Protein AF-A0A3M8VB21-F1 (afdb_monomer)

Structure (mmCIF, N/CA/C/O backbone):
data_AF-A0A3M8VB21-F1
#
_entry.id   AF-A0A3M8VB21-F1
#
loop_
_atom_site.group_PDB
_atom_site.id
_atom_site.type_symbol
_atom_site.label_atom_id
_atom_site.label_alt_id
_atom_site.label_comp_id
_atom_site.label_asym_id
_atom_site.label_entity_id
_atom_site.label_seq_id
_atom_site.pdbx_PDB_ins_code
_atom_site.Cartn_x
_atom_site.Cartn_y
_atom_site.Cartn_z
_atom_site.occupancy
_atom_site.B_iso_or_equiv
_atom_site.auth_seq_id
_atom_site.auth_comp_id
_atom_site.auth_asym_id
_atom_site.auth_atom_id
_atom_site.pdbx_PDB_model_num
ATOM 1 N N . MET A 1 1 ? -33.875 3.822 -3.527 1.00 41.81 1 MET A N 1
ATOM 2 C CA . MET A 1 1 ? -32.454 4.018 -3.162 1.00 41.81 1 MET A CA 1
ATOM 3 C C . MET A 1 1 ? -32.407 4.906 -1.924 1.00 41.81 1 MET A C 1
ATOM 5 O O . MET A 1 1 ? -32.605 6.109 -2.041 1.00 41.81 1 MET A O 1
ATOM 9 N N . THR A 1 2 ? -32.284 4.314 -0.736 1.00 45.59 2 THR A N 1
ATOM 10 C CA . THR A 1 2 ? -32.280 5.034 0.550 1.00 45.59 2 THR A CA 1
ATOM 11 C C . THR A 1 2 ? -31.111 6.024 0.561 1.00 45.59 2 THR A C 1
ATOM 13 O O . THR A 1 2 ? -30.005 5.635 0.176 1.00 45.59 2 THR A O 1
ATOM 16 N N . PRO A 1 3 ? -31.309 7.308 0.913 1.00 49.94 3 PRO A N 1
ATOM 17 C CA . PRO A 1 3 ? -30.209 8.264 0.937 1.00 49.94 3 PRO A CA 1
ATOM 18 C C . PRO A 1 3 ? -29.101 7.726 1.854 1.00 49.94 3 PRO A C 1
ATOM 20 O O . PRO A 1 3 ? -29.420 7.285 2.957 1.00 49.94 3 PRO A O 1
ATOM 23 N N . PRO A 1 4 ? -27.819 7.758 1.435 1.00 60.91 4 PRO A N 1
ATOM 24 C CA . PRO A 1 4 ? -26.741 7.238 2.264 1.00 60.91 4 PRO A CA 1
ATOM 25 C C . PRO A 1 4 ? -26.771 7.950 3.610 1.00 60.91 4 PRO A C 1
ATOM 27 O O . PRO A 1 4 ? -26.898 9.180 3.646 1.00 60.91 4 PRO A O 1
ATOM 30 N N . ASP A 1 5 ? -26.679 7.178 4.689 1.00 85.50 5 ASP A N 1
ATOM 31 C CA . ASP A 1 5 ? -26.667 7.675 6.060 1.00 85.50 5 ASP A CA 1
ATOM 32 C C . ASP A 1 5 ? -25.715 8.889 6.178 1.00 85.50 5 ASP A C 1
ATOM 34 O O . ASP A 1 5 ? -24.680 8.981 5.502 1.00 85.50 5 ASP A O 1
ATOM 38 N N . ARG A 1 6 ? -26.076 9.884 7.000 1.00 86.31 6 ARG A N 1
ATOM 39 C CA . ARG A 1 6 ? -25.219 11.043 7.300 1.00 86.31 6 ARG A CA 1
ATOM 40 C C . ARG A 1 6 ? -23.803 10.594 7.689 1.00 86.31 6 ARG A C 1
ATOM 42 O O . ARG A 1 6 ? -22.849 11.240 7.252 1.00 86.31 6 ARG A O 1
ATOM 49 N N . ALA A 1 7 ? -23.679 9.485 8.420 1.00 87.56 7 ALA A N 1
ATOM 50 C CA . ALA A 1 7 ? -22.409 8.850 8.772 1.00 87.56 7 ALA A CA 1
ATOM 51 C C . ALA A 1 7 ? -21.594 8.445 7.526 1.00 87.56 7 ALA A C 1
ATOM 53 O O . ALA A 1 7 ? -20.473 8.916 7.323 1.00 87.56 7 ALA A O 1
ATOM 54 N N . TYR A 1 8 ? -22.208 7.706 6.600 1.00 90.19 8 TYR A N 1
ATOM 55 C CA . TYR A 1 8 ? -21.579 7.292 5.342 1.00 90.19 8 TYR A CA 1
ATOM 56 C C . TYR A 1 8 ? -21.147 8.485 4.470 1.00 90.19 8 TYR A C 1
ATOM 58 O O . TYR A 1 8 ? -20.056 8.509 3.892 1.00 90.19 8 TYR A O 1
ATOM 66 N N . ARG A 1 9 ? -21.976 9.537 4.386 1.00 90.75 9 ARG A N 1
ATOM 67 C CA . ARG A 1 9 ? -21.608 10.771 3.665 1.00 90.75 9 ARG A CA 1
ATOM 68 C C . ARG A 1 9 ? -20.411 11.480 4.300 1.00 90.75 9 ARG A C 1
ATOM 70 O O . ARG A 1 9 ? -19.607 12.054 3.561 1.00 90.75 9 ARG A O 1
ATOM 77 N N . ARG A 1 10 ? -20.292 11.462 5.631 1.00 89.88 10 ARG A N 1
ATOM 78 C CA . ARG A 1 10 ? -19.150 12.031 6.359 1.00 89.88 10 ARG A CA 1
ATOM 79 C C . ARG A 1 10 ? -17.869 11.252 6.061 1.00 89.88 10 ARG A C 1
ATOM 81 O O . ARG A 1 10 ? -16.901 11.886 5.638 1.00 89.88 10 ARG A O 1
ATOM 88 N N . ALA A 1 11 ? -17.908 9.921 6.167 1.00 91.50 11 ALA A N 1
ATOM 89 C CA . ALA A 1 11 ? -16.793 9.032 5.826 1.00 91.50 11 ALA A CA 1
ATOM 90 C C . ALA A 1 11 ? -16.274 9.317 4.406 1.00 91.50 11 ALA A C 1
ATOM 92 O O . ALA A 1 11 ? -15.118 9.693 4.208 1.00 91.50 11 ALA A O 1
ATOM 93 N N . ARG A 1 12 ? -17.180 9.318 3.418 1.00 91.00 12 ARG A N 1
ATOM 94 C CA . ARG A 1 12 ? -16.847 9.606 2.014 1.00 91.00 12 ARG A CA 1
ATOM 95 C C . ARG A 1 12 ? -16.244 10.994 1.798 1.00 91.00 12 ARG A C 1
ATOM 97 O O . ARG A 1 12 ? -15.388 11.166 0.930 1.00 91.00 12 ARG A O 1
ATOM 104 N N . ARG A 1 13 ? -16.713 12.019 2.517 1.00 90.31 13 ARG A N 1
ATOM 105 C CA . ARG A 1 13 ? -16.162 13.383 2.407 1.00 90.31 13 ARG A CA 1
ATOM 106 C C . ARG A 1 13 ? -14.746 13.464 2.973 1.00 90.31 13 ARG A C 1
ATOM 108 O O . ARG A 1 13 ? -13.905 14.101 2.342 1.00 90.31 13 ARG A O 1
ATOM 115 N N . ARG A 1 14 ? -14.488 12.836 4.123 1.00 90.31 14 ARG A N 1
ATOM 116 C CA . ARG A 1 14 ? -13.160 12.810 4.754 1.00 90.31 14 ARG A CA 1
ATOM 117 C C . ARG A 1 14 ? -12.152 12.029 3.922 1.00 90.31 14 ARG A C 1
ATOM 119 O O . ARG A 1 14 ? -11.094 12.573 3.629 1.00 90.31 14 ARG A O 1
ATOM 126 N N . ASP A 1 15 ? -12.525 10.852 3.430 1.00 89.69 15 ASP A N 1
ATOM 127 C CA . ASP A 1 15 ? -11.674 10.052 2.542 1.00 89.69 15 ASP A CA 1
ATOM 128 C C . ASP A 1 15 ? -11.287 10.821 1.266 1.00 89.69 15 ASP A C 1
ATOM 130 O O . ASP A 1 15 ? -10.116 10.953 0.913 1.00 89.69 15 ASP A O 1
ATOM 134 N N . ARG A 1 16 ? -12.264 11.477 0.624 1.00 87.25 16 ARG A N 1
ATOM 135 C CA . ARG A 1 16 ? -12.005 12.335 -0.545 1.00 87.25 16 ARG A CA 1
ATOM 136 C C . ARG A 1 16 ? -11.069 13.505 -0.255 1.00 87.25 16 ARG A C 1
ATOM 138 O O . ARG A 1 16 ? -10.382 13.958 -1.171 1.00 87.25 16 ARG A O 1
ATOM 145 N N . ARG A 1 17 ? -11.067 14.037 0.971 1.00 89.06 17 ARG A N 1
ATOM 146 C CA . ARG A 1 17 ? -10.197 15.157 1.351 1.00 89.06 17 ARG A CA 1
ATOM 147 C C . ARG A 1 17 ? -8.727 14.740 1.321 1.00 89.06 17 ARG A C 1
ATOM 149 O O . ARG A 1 17 ? -7.920 15.526 0.837 1.00 89.06 17 ARG A O 1
ATOM 156 N N . VAL A 1 18 ? -8.410 13.519 1.755 1.00 85.56 18 VAL A N 1
ATOM 157 C CA . VAL A 1 18 ? -7.040 12.975 1.749 1.00 85.56 18 VAL A CA 1
ATOM 158 C C . VA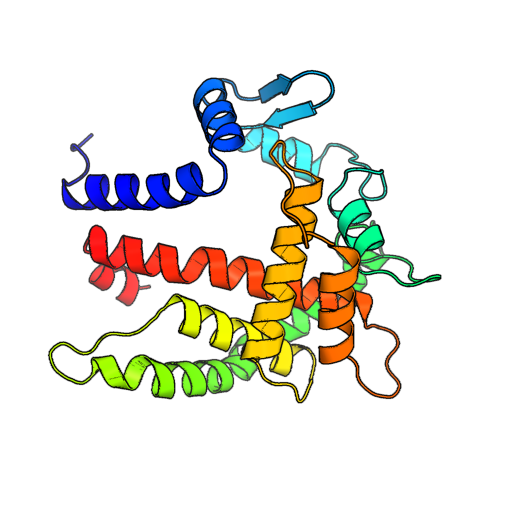L A 1 18 ? -6.480 12.964 0.329 1.00 85.56 18 VAL A C 1
ATOM 160 O O . VAL A 1 18 ? -5.458 13.590 0.056 1.00 85.56 18 VAL A O 1
ATOM 163 N N . TYR A 1 19 ? -7.199 12.354 -0.613 1.00 81.44 19 TYR A N 1
ATOM 164 C CA . TYR A 1 19 ? -6.719 12.278 -1.990 1.00 81.44 19 TYR A CA 1
ATOM 165 C C . TYR A 1 19 ? -6.654 13.630 -2.701 1.00 81.44 19 TYR A C 1
ATOM 167 O O . TYR A 1 19 ? -5.749 13.860 -3.497 1.00 81.44 19 TYR A O 1
ATOM 175 N N . ARG A 1 20 ? -7.607 14.535 -2.440 1.00 83.94 20 ARG A N 1
ATOM 176 C CA . ARG A 1 20 ? -7.589 15.873 -3.052 1.00 83.94 20 ARG A CA 1
ATOM 177 C C . ARG A 1 20 ? -6.433 16.718 -2.536 1.00 83.94 20 ARG A C 1
ATOM 179 O O . ARG A 1 20 ? -5.910 17.517 -3.299 1.00 83.94 20 ARG A O 1
ATOM 186 N N . ALA A 1 21 ? -6.051 16.550 -1.271 1.00 84.94 21 ALA A N 1
ATOM 187 C CA . ALA A 1 21 ? -4.886 17.225 -0.714 1.00 84.94 21 ALA A CA 1
ATOM 188 C C . ALA A 1 21 ? -3.579 16.678 -1.308 1.00 84.94 21 ALA A C 1
ATOM 190 O O . ALA A 1 21 ? -2.684 17.457 -1.615 1.00 84.94 21 ALA A O 1
ATOM 191 N N . ALA A 1 22 ? -3.484 15.359 -1.506 1.00 80.19 22 ALA A N 1
ATOM 192 C CA . ALA A 1 22 ? -2.279 14.718 -2.033 1.00 80.19 22 ALA A CA 1
ATOM 193 C C . ALA A 1 22 ? -2.097 14.909 -3.550 1.00 80.19 22 ALA A C 1
ATOM 195 O O . ALA A 1 22 ? -0.992 15.186 -4.010 1.00 80.19 22 ALA A O 1
ATOM 196 N N . HIS A 1 23 ? -3.176 14.788 -4.331 1.00 82.06 23 HIS A N 1
ATOM 197 C CA . HIS A 1 23 ? -3.133 14.820 -5.797 1.00 82.06 23 HIS A CA 1
ATOM 198 C C . HIS A 1 23 ? -4.280 15.662 -6.382 1.00 82.06 23 HIS A C 1
ATOM 200 O O . HIS A 1 23 ? -5.166 15.123 -7.055 1.00 82.06 23 HIS A O 1
ATOM 206 N N . PRO A 1 24 ? -4.297 16.989 -6.145 1.00 81.69 24 PRO A N 1
ATOM 207 C CA . PRO A 1 24 ? -5.415 17.851 -6.532 1.00 81.69 24 PRO A CA 1
ATOM 208 C C . PRO A 1 24 ? -5.680 17.836 -8.042 1.00 81.69 24 PRO A C 1
ATOM 210 O O . PRO A 1 24 ? -6.833 17.731 -8.458 1.00 81.69 24 PRO A O 1
ATOM 213 N N . VAL A 1 25 ? -4.620 17.878 -8.856 1.00 83.25 25 VAL A N 1
ATOM 214 C CA . VAL A 1 25 ? -4.704 17.890 -10.326 1.00 83.25 25 VAL A CA 1
ATOM 215 C C . VAL A 1 25 ? -5.220 16.554 -10.855 1.00 83.25 25 VAL A C 1
ATOM 217 O O . VAL A 1 25 ? -6.226 16.523 -11.565 1.00 83.25 25 VAL A O 1
ATOM 220 N N . LEU A 1 26 ? -4.586 15.442 -10.461 1.00 82.50 26 LEU A N 1
ATOM 221 C CA . LEU A 1 26 ? -4.989 14.102 -10.892 1.00 82.50 26 LEU A CA 1
ATOM 222 C C . LEU A 1 26 ? -6.442 13.820 -10.504 1.00 82.50 26 LEU A C 1
ATOM 224 O O . LEU A 1 26 ? -7.231 13.390 -11.338 1.00 82.50 26 LEU A O 1
ATOM 228 N N . LEU A 1 27 ? -6.835 14.110 -9.262 1.00 84.19 27 LEU A N 1
ATOM 229 C CA . LEU A 1 27 ? -8.207 13.866 -8.829 1.00 84.19 27 LEU A CA 1
ATOM 230 C C . LEU A 1 27 ? -9.234 14.774 -9.500 1.00 84.19 27 LEU A C 1
ATOM 232 O O . LEU A 1 27 ? -10.355 14.320 -9.735 1.00 84.19 27 LEU A O 1
ATOM 236 N N . ALA A 1 28 ? -8.899 16.030 -9.797 1.00 84.50 28 ALA A N 1
ATOM 237 C CA . ALA A 1 28 ? -9.780 16.897 -10.572 1.00 84.50 28 ALA A CA 1
ATOM 238 C C . ALA A 1 28 ? -9.996 16.325 -11.981 1.00 84.50 28 ALA A C 1
ATOM 240 O O . ALA A 1 28 ? -11.138 16.213 -12.427 1.00 84.50 28 ALA A O 1
ATOM 241 N N . LEU A 1 29 ? -8.919 15.874 -12.628 1.00 86.12 29 LEU A N 1
ATOM 242 C CA . LEU A 1 29 ? -8.953 15.236 -13.939 1.00 86.12 29 LEU A CA 1
ATOM 243 C C . LEU A 1 29 ? -9.787 13.945 -13.930 1.00 86.12 29 LEU A C 1
ATOM 245 O O . LEU A 1 29 ? -10.690 13.799 -14.756 1.00 86.12 29 LEU A O 1
ATOM 249 N N . LEU A 1 30 ? -9.551 13.042 -12.968 1.00 87.06 30 LEU A N 1
ATOM 250 C CA . LEU A 1 30 ? -10.348 11.821 -12.805 1.00 87.06 30 LEU A CA 1
ATOM 251 C C . LEU A 1 30 ? -11.825 12.164 -12.578 1.00 87.06 30 LEU A C 1
ATOM 253 O O . LEU A 1 30 ? -12.712 11.589 -13.202 1.00 87.06 30 LEU A O 1
ATOM 257 N N . ALA A 1 31 ? -12.110 13.145 -11.718 1.00 88.25 31 ALA A N 1
ATOM 258 C CA . ALA A 1 31 ? -13.476 13.545 -11.417 1.00 88.25 31 ALA A CA 1
ATOM 259 C C . ALA A 1 31 ? -14.200 14.162 -12.621 1.00 88.25 31 ALA A C 1
ATOM 261 O O . ALA A 1 31 ? -15.407 13.939 -12.742 1.00 88.25 31 ALA A O 1
ATOM 262 N N . ALA A 1 32 ? -13.497 14.917 -13.469 1.00 90.00 32 ALA A N 1
ATOM 263 C CA . ALA A 1 32 ? -14.039 15.545 -14.673 1.00 90.00 32 ALA A CA 1
ATOM 264 C C . ALA A 1 32 ? -14.299 14.535 -15.801 1.00 90.00 32 ALA A C 1
ATOM 266 O O . ALA A 1 32 ? -15.201 14.732 -16.610 1.00 90.00 32 ALA A O 1
ATOM 267 N N . THR A 1 33 ? -13.535 13.443 -15.840 1.00 90.75 33 THR A N 1
ATOM 268 C CA . THR A 1 33 ? -13.582 12.454 -16.927 1.00 90.75 33 THR A CA 1
ATOM 269 C C . THR A 1 33 ? -14.370 11.184 -16.589 1.00 90.75 33 THR A C 1
ATOM 271 O O . THR A 1 33 ? -14.694 10.430 -17.500 1.00 90.75 33 THR A O 1
ATOM 274 N N . ARG A 1 34 ? -14.756 10.978 -15.319 1.00 88.69 34 ARG A N 1
ATOM 275 C CA . ARG A 1 34 ? -15.383 9.742 -14.796 1.00 88.69 34 ARG A CA 1
ATOM 276 C C . ARG A 1 34 ? -16.652 9.246 -15.495 1.00 88.69 34 ARG A C 1
ATOM 278 O O . ARG A 1 34 ? -17.075 8.127 -15.245 1.00 88.69 34 ARG A O 1
ATOM 285 N N . THR A 1 35 ? -17.338 10.094 -16.260 1.00 90.12 35 THR A N 1
ATOM 286 C CA . THR A 1 35 ? -18.569 9.709 -16.974 1.00 90.12 35 THR A CA 1
ATOM 287 C C . THR A 1 35 ? -18.286 9.053 -18.320 1.00 90.12 35 THR A C 1
ATOM 289 O O . THR A 1 35 ? -19.207 8.548 -18.953 1.00 90.12 35 THR A O 1
ATOM 292 N N . ARG A 1 36 ? -17.029 9.067 -18.774 1.00 90.56 36 ARG A N 1
ATOM 293 C CA . ARG A 1 36 ? -16.597 8.439 -20.020 1.00 90.56 36 ARG A CA 1
ATOM 294 C C . ARG A 1 36 ? -15.843 7.143 -19.692 1.00 90.56 36 ARG A C 1
ATOM 296 O O . ARG A 1 36 ? -14.936 7.204 -18.864 1.00 90.56 36 ARG A O 1
ATOM 303 N N . PRO A 1 37 ? -16.149 6.006 -20.349 1.00 88.50 37 PRO A N 1
ATOM 304 C CA . PRO A 1 37 ? -15.463 4.731 -20.107 1.00 88.50 37 PRO A CA 1
ATOM 305 C C . PRO A 1 37 ? -13.942 4.814 -20.278 1.00 88.50 37 PRO A C 1
ATOM 307 O O . PRO A 1 37 ? -13.189 4.242 -19.492 1.00 88.50 37 PRO A O 1
ATOM 310 N N . ALA A 1 38 ? -13.498 5.580 -21.278 1.00 91.69 38 ALA A N 1
ATOM 311 C CA . ALA A 1 38 ? -12.108 5.947 -21.487 1.00 91.69 38 ALA A CA 1
ATOM 312 C C . ALA A 1 38 ? -12.002 7.364 -22.074 1.00 91.69 38 ALA A C 1
ATOM 314 O O . ALA A 1 38 ? -12.889 7.823 -22.799 1.00 91.69 38 ALA A O 1
ATOM 315 N N . VAL A 1 39 ? -10.912 8.065 -21.766 1.00 92.12 39 VAL A N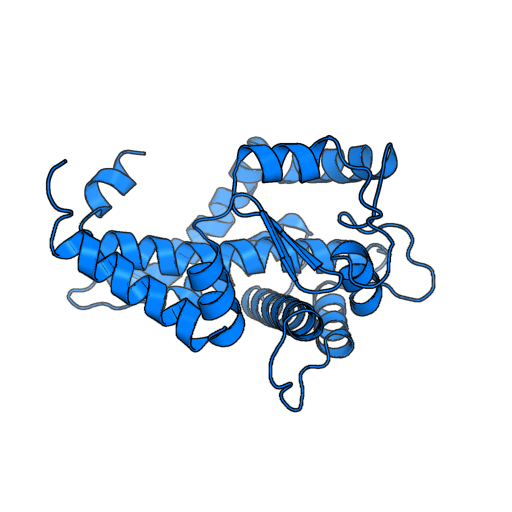 1
ATOM 316 C CA . VAL A 1 39 ? -10.608 9.408 -22.271 1.00 92.12 39 VAL A CA 1
ATOM 317 C C . VAL A 1 39 ? -9.159 9.467 -22.720 1.00 92.12 39 VAL A C 1
ATOM 319 O O . VAL A 1 39 ? -8.252 9.159 -21.953 1.00 92.12 39 VAL A O 1
ATOM 322 N N . ARG A 1 40 ? -8.936 9.916 -23.955 1.00 90.56 40 ARG A N 1
ATOM 323 C CA . ARG A 1 40 ? -7.596 10.232 -24.446 1.00 90.56 40 ARG A CA 1
ATOM 324 C C . ARG A 1 40 ? -7.204 11.649 -24.027 1.00 90.56 40 ARG A C 1
ATOM 326 O O . ARG A 1 40 ? -7.955 12.594 -24.251 1.00 90.56 40 ARG A O 1
ATOM 333 N N . LEU A 1 41 ? -6.025 11.778 -23.434 1.00 86.38 41 LEU A N 1
ATOM 334 C CA . LEU A 1 41 ? -5.400 13.006 -22.958 1.00 86.38 41 LEU A CA 1
ATOM 335 C C . LEU A 1 41 ? -4.008 13.098 -23.595 1.00 86.38 41 LEU A C 1
ATOM 337 O O . LEU A 1 41 ? -3.037 12.553 -23.075 1.00 86.38 41 LEU A O 1
ATOM 341 N N . GLY A 1 42 ? -3.926 13.724 -24.771 1.00 85.50 42 GLY A N 1
ATOM 342 C CA . GLY A 1 42 ? -2.703 13.717 -25.579 1.00 85.50 42 GLY A CA 1
ATOM 343 C C . GLY A 1 42 ? -2.306 12.295 -25.999 1.00 85.50 42 GLY A C 1
ATOM 344 O O . GLY A 1 42 ? -3.053 11.615 -26.715 1.00 85.50 42 GLY A O 1
ATOM 345 N N . SER A 1 43 ? -1.133 11.843 -25.551 1.00 83.00 43 SER A N 1
ATOM 346 C CA . SER A 1 43 ? -0.627 10.476 -25.748 1.00 83.00 43 SER A CA 1
ATOM 347 C C . SER A 1 43 ? -1.135 9.468 -24.709 1.00 83.00 43 SER A C 1
ATOM 349 O O . SER A 1 43 ? -0.996 8.268 -24.925 1.00 83.00 43 SER A O 1
ATOM 351 N N . THR A 1 44 ? -1.763 9.919 -23.622 1.00 85.56 44 THR A N 1
ATOM 352 C CA . THR A 1 44 ? -2.223 9.052 -22.528 1.00 85.56 44 THR A CA 1
ATOM 353 C C . THR A 1 44 ? -3.686 8.664 -22.710 1.00 85.56 44 THR A C 1
ATOM 355 O O . THR A 1 44 ? -4.522 9.501 -23.048 1.00 85.56 44 THR A O 1
ATOM 358 N N . VAL A 1 45 ? -4.034 7.406 -22.436 1.00 88.88 45 VAL A N 1
ATOM 359 C CA . VAL A 1 45 ? -5.430 6.954 -22.346 1.00 88.88 45 VAL A CA 1
ATOM 360 C C . VAL A 1 45 ? -5.763 6.670 -20.888 1.00 88.88 45 VAL A C 1
ATOM 362 O O . VAL A 1 45 ? -5.146 5.825 -20.250 1.00 88.88 45 VAL A O 1
ATOM 365 N N . LEU A 1 46 ? -6.754 7.385 -20.366 1.00 89.62 46 LEU A N 1
ATOM 366 C CA . LEU A 1 46 ? -7.310 7.172 -19.039 1.00 89.62 46 LEU A CA 1
ATOM 367 C C . LEU A 1 46 ? -8.537 6.267 -19.145 1.00 89.62 46 LEU A C 1
ATOM 369 O O . LEU A 1 46 ? -9.466 6.592 -19.881 1.00 89.62 46 LEU A O 1
ATOM 373 N N . VAL A 1 47 ? -8.561 5.167 -18.398 1.00 91.12 47 VAL A N 1
ATOM 374 C CA . VAL A 1 47 ? -9.657 4.188 -18.401 1.00 91.12 47 VAL A CA 1
ATOM 375 C C . VAL A 1 47 ? -10.385 4.235 -17.057 1.00 91.12 47 VAL A C 1
ATOM 377 O O . VAL A 1 47 ? -9.753 4.109 -16.012 1.00 91.12 47 VAL A O 1
ATOM 380 N N . HIS A 1 48 ? -11.704 4.433 -17.086 1.00 89.25 48 HIS A N 1
ATOM 381 C CA . HIS A 1 48 ? -12.579 4.486 -15.902 1.00 89.25 48 HIS A CA 1
ATOM 382 C C . HIS 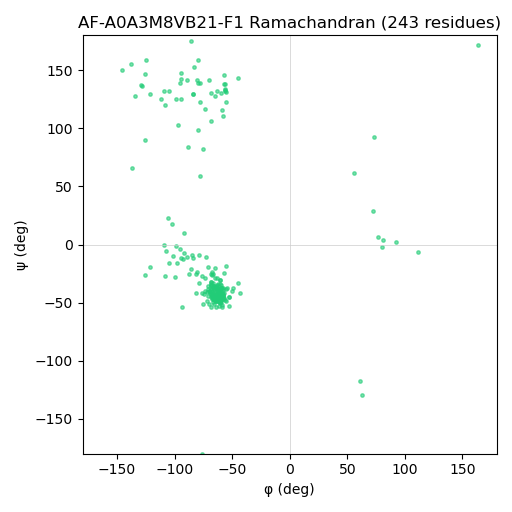A 1 48 ? -13.484 3.264 -15.775 1.00 89.25 48 HIS A C 1
ATOM 384 O O . HIS A 1 48 ? -13.912 2.931 -14.672 1.00 89.25 48 HIS A O 1
ATOM 390 N N . ASP A 1 49 ? -13.806 2.630 -16.901 1.00 90.75 49 ASP A N 1
ATOM 391 C CA . ASP A 1 49 ? -14.708 1.486 -16.954 1.00 90.75 49 ASP A CA 1
ATOM 392 C C . ASP A 1 49 ? -14.009 0.177 -16.552 1.00 90.75 49 ASP A C 1
ATOM 394 O O . ASP A 1 49 ? -12.857 -0.071 -16.916 1.00 90.75 49 ASP A O 1
ATOM 398 N N . ALA A 1 50 ? -14.708 -0.661 -15.783 1.00 91.12 50 ALA A N 1
ATOM 399 C CA . ALA A 1 50 ? -14.146 -1.887 -15.223 1.00 91.12 50 ALA A CA 1
ATOM 400 C C . ALA A 1 50 ? -13.852 -2.941 -16.301 1.00 91.12 50 ALA A C 1
ATOM 402 O O . ALA A 1 50 ? -12.810 -3.598 -16.239 1.00 91.12 50 ALA A O 1
ATOM 403 N N . ASP A 1 51 ? -14.720 -3.070 -17.307 1.00 91.50 51 ASP A N 1
ATOM 404 C CA . ASP A 1 51 ? -14.539 -4.030 -18.397 1.00 91.50 51 ASP A CA 1
ATOM 405 C C . ASP A 1 51 ? -13.442 -3.569 -19.352 1.00 91.50 51 ASP A C 1
ATOM 407 O O . ASP A 1 51 ? -12.588 -4.367 -19.744 1.00 91.50 51 ASP A O 1
ATOM 411 N N . ALA A 1 52 ? -13.382 -2.271 -19.650 1.00 89.81 52 ALA A N 1
ATOM 412 C CA . ALA A 1 52 ? -12.277 -1.674 -20.388 1.00 89.81 52 ALA A CA 1
ATOM 413 C C . ALA A 1 52 ? -10.943 -1.857 -19.645 1.00 89.81 52 ALA A C 1
ATOM 415 O O . ALA A 1 52 ? -9.947 -2.244 -20.256 1.00 89.81 52 ALA A O 1
ATOM 416 N N . CYS A 1 53 ? -10.920 -1.654 -18.323 1.00 90.12 53 CYS A N 1
ATOM 417 C CA . CYS A 1 53 ? -9.740 -1.898 -17.493 1.00 90.12 53 CYS A CA 1
ATOM 418 C C . CYS A 1 53 ? -9.323 -3.374 -17.554 1.00 90.12 53 CYS A C 1
ATOM 420 O O . CYS A 1 53 ? -8.162 -3.684 -17.822 1.00 90.12 53 CYS A O 1
ATOM 422 N N . ARG A 1 54 ? -10.279 -4.301 -17.413 1.00 91.88 54 ARG A N 1
ATOM 423 C CA . ARG A 1 54 ? -10.032 -5.742 -17.543 1.00 91.88 54 ARG A CA 1
ATOM 424 C C . ARG A 1 54 ? -9.481 -6.095 -18.919 1.00 91.88 54 ARG A C 1
ATOM 426 O O . ARG A 1 54 ? -8.516 -6.850 -19.006 1.00 91.88 54 ARG A O 1
ATOM 433 N N . HIS A 1 55 ? -10.068 -5.562 -19.985 1.00 90.88 55 HIS A N 1
ATOM 434 C CA . HIS A 1 55 ? -9.621 -5.795 -21.353 1.00 90.88 55 HIS A CA 1
ATOM 435 C C . HIS A 1 55 ? -8.186 -5.303 -21.555 1.00 90.88 55 HIS A C 1
ATOM 437 O O . HIS A 1 55 ? -7.339 -6.070 -22.005 1.00 90.88 55 HIS A O 1
ATOM 443 N N . VAL A 1 56 ? -7.880 -4.070 -21.150 1.00 89.94 56 VAL A N 1
ATOM 444 C CA . VAL A 1 56 ? -6.527 -3.507 -21.248 1.00 89.94 56 VAL A CA 1
ATOM 445 C C . VAL A 1 56 ? -5.519 -4.346 -20.461 1.00 89.94 56 VAL A C 1
ATOM 447 O O . VAL A 1 56 ? -4.482 -4.712 -21.002 1.00 89.94 56 VAL A O 1
ATOM 450 N N . LEU A 1 57 ? -5.842 -4.731 -19.224 1.00 87.75 57 LEU A N 1
ATOM 451 C CA . LEU A 1 57 ? -4.938 -5.501 -18.365 1.00 87.75 57 LEU A CA 1
ATOM 452 C C . LEU A 1 57 ? -4.741 -6.964 -18.798 1.00 87.75 57 LEU A C 1
ATOM 454 O O . LEU A 1 57 ? -3.779 -7.592 -18.355 1.00 87.75 57 LEU A O 1
ATOM 458 N N . THR A 1 58 ? -5.639 -7.532 -19.614 1.00 87.88 58 THR A N 1
ATOM 459 C CA . THR A 1 58 ? -5.619 -8.973 -19.947 1.00 87.88 58 THR A CA 1
ATOM 460 C C . THR A 1 58 ? -5.483 -9.296 -21.431 1.00 87.88 58 THR A C 1
ATOM 462 O O . THR A 1 58 ? -5.142 -10.431 -21.761 1.00 87.88 58 THR A O 1
ATOM 465 N N . ARG A 1 59 ? -5.772 -8.351 -22.331 1.00 88.00 59 ARG A N 1
ATOM 466 C CA . ARG A 1 59 ? -5.843 -8.591 -23.782 1.00 88.00 59 ARG A CA 1
ATOM 467 C C . ARG A 1 59 ? -4.963 -7.662 -24.606 1.00 88.00 59 ARG A C 1
ATOM 469 O O . ARG A 1 59 ? -4.570 -8.054 -25.700 1.00 88.00 59 ARG A O 1
ATOM 476 N N . VAL A 1 60 ? -4.656 -6.463 -24.116 1.00 88.31 60 VAL A N 1
ATOM 477 C CA . VAL A 1 60 ? -3.792 -5.521 -24.836 1.00 88.31 60 VAL A CA 1
ATOM 478 C C . VAL A 1 60 ? -2.325 -5.865 -24.545 1.00 88.31 60 VAL A C 1
ATOM 480 O O . VAL A 1 60 ? -1.964 -5.994 -23.373 1.00 88.31 60 VAL A O 1
ATOM 483 N N . PRO A 1 61 ? -1.465 -6.012 -25.571 1.00 83.06 61 PRO A N 1
ATOM 484 C CA . PRO A 1 61 ? -0.040 -6.261 -25.380 1.00 83.06 61 PRO A CA 1
ATOM 485 C C . PRO A 1 61 ? 0.654 -4.964 -24.943 1.00 83.06 61 PRO A C 1
ATOM 487 O O . PRO A 1 61 ? 1.181 -4.211 -25.758 1.00 83.06 61 PRO A O 1
ATOM 490 N N . LEU A 1 62 ? 0.585 -4.666 -23.648 1.00 82.75 62 LEU A N 1
ATOM 491 C CA . LEU A 1 62 ? 1.282 -3.532 -23.049 1.00 82.75 62 LEU A CA 1
ATOM 492 C C . LEU A 1 62 ? 2.757 -3.886 -22.862 1.00 82.75 62 LEU A C 1
ATOM 494 O O . LEU A 1 62 ? 3.060 -4.842 -22.150 1.00 82.75 62 LEU A O 1
ATOM 498 N N . ASP A 1 63 ? 3.650 -3.090 -23.447 1.00 81.75 63 ASP A N 1
ATOM 499 C CA . ASP A 1 63 ? 5.087 -3.209 -23.206 1.00 81.75 63 ASP A CA 1
ATOM 500 C C . ASP A 1 63 ? 5.405 -2.785 -21.764 1.00 81.75 63 ASP A C 1
ATOM 502 O O . ASP A 1 63 ? 5.363 -1.603 -21.408 1.00 81.75 63 ASP A O 1
ATOM 506 N N . ARG A 1 64 ? 5.708 -3.770 -20.913 1.00 76.88 64 ARG A N 1
ATOM 507 C CA . ARG A 1 64 ? 6.055 -3.549 -19.499 1.00 76.88 64 ARG A CA 1
ATOM 508 C C . ARG A 1 64 ? 7.491 -3.072 -19.308 1.00 76.88 64 ARG A C 1
ATOM 510 O O . ARG A 1 64 ? 7.870 -2.707 -18.195 1.00 76.88 64 ARG A O 1
ATOM 517 N N . ASN A 1 65 ? 8.282 -3.091 -20.378 1.00 74.38 65 ASN A N 1
ATOM 518 C CA . ASN A 1 65 ? 9.668 -2.660 -20.398 1.00 74.38 65 ASN A CA 1
ATOM 519 C C . ASN A 1 65 ? 9.843 -1.237 -20.921 1.00 74.38 65 ASN A C 1
ATOM 521 O O . ASN A 1 65 ? 10.916 -0.667 -20.697 1.00 74.38 65 ASN A O 1
ATOM 525 N N . ALA A 1 66 ? 8.820 -0.691 -21.585 1.00 78.81 66 ALA A N 1
ATOM 526 C CA . ALA A 1 66 ? 8.824 0.652 -22.140 1.00 78.81 66 ALA A CA 1
ATOM 527 C C . ALA A 1 66 ? 9.096 1.718 -21.071 1.00 78.81 66 ALA A C 1
ATOM 529 O O . ALA A 1 66 ? 8.652 1.619 -19.919 1.00 78.81 66 ALA A O 1
ATOM 530 N N . GLU A 1 67 ? 9.794 2.775 -21.482 1.00 75.19 67 GLU A N 1
ATOM 531 C CA . GLU A 1 67 ? 9.965 3.984 -20.683 1.00 75.19 67 GLU A CA 1
ATOM 532 C C . GLU A 1 67 ? 8.595 4.571 -20.303 1.00 75.19 67 GLU A C 1
ATOM 534 O O . GLU A 1 67 ? 7.656 4.580 -21.101 1.00 75.19 67 GLU A O 1
ATOM 539 N N . GLY A 1 68 ? 8.452 5.018 -19.053 1.00 73.62 68 GLY A N 1
ATOM 540 C CA . GLY A 1 68 ? 7.183 5.533 -18.528 1.00 73.62 68 GLY A CA 1
ATOM 541 C C . GLY A 1 68 ? 6.170 4.466 -18.091 1.00 73.62 68 GLY A C 1
ATOM 542 O O . GLY A 1 68 ? 5.112 4.822 -17.571 1.00 73.62 68 GLY A O 1
ATOM 543 N N . SER A 1 69 ? 6.476 3.172 -18.241 1.00 78.81 69 SER A N 1
ATOM 544 C CA . SER A 1 69 ? 5.709 2.092 -17.604 1.00 78.81 69 SER A CA 1
ATOM 545 C C . SER A 1 69 ? 6.105 1.911 -16.132 1.00 78.81 69 SER A C 1
ATOM 547 O O . SER A 1 69 ? 7.214 2.257 -15.726 1.00 78.81 69 SER A O 1
ATOM 549 N N . THR A 1 70 ? 5.234 1.304 -15.317 1.00 76.69 70 THR A N 1
ATOM 550 C CA . THR A 1 70 ? 5.567 0.945 -13.923 1.00 76.69 70 THR A CA 1
ATOM 551 C C . THR A 1 70 ? 6.762 -0.009 -13.842 1.00 76.69 70 THR A C 1
ATOM 553 O O . THR A 1 70 ? 7.562 0.094 -12.916 1.00 76.69 70 THR A O 1
ATOM 556 N N . GLY A 1 71 ? 6.905 -0.917 -14.813 1.00 75.31 71 GLY A N 1
ATOM 557 C CA . GLY A 1 71 ? 8.053 -1.817 -14.904 1.00 75.31 71 GLY A CA 1
ATOM 558 C C . GLY A 1 71 ? 9.349 -1.069 -15.224 1.00 75.31 71 GLY A C 1
ATOM 559 O O . GLY A 1 71 ? 10.348 -1.251 -14.532 1.00 75.31 71 GLY A O 1
ATOM 560 N N . GLY A 1 72 ? 9.308 -0.147 -16.190 1.00 75.38 72 GLY A N 1
ATOM 561 C CA . GLY A 1 72 ? 10.419 0.758 -16.497 1.00 75.38 72 GLY A CA 1
ATOM 562 C C . GLY A 1 72 ? 10.823 1.634 -15.306 1.00 75.38 72 GLY A C 1
ATOM 563 O O . GLY A 1 72 ? 12.010 1.755 -15.012 1.00 75.38 72 GLY A O 1
ATOM 564 N N . ALA A 1 73 ? 9.847 2.169 -14.568 1.00 76.81 73 ALA A N 1
ATOM 565 C CA . ALA A 1 73 ? 10.057 2.945 -13.345 1.00 76.81 73 ALA A CA 1
ATOM 566 C C . ALA A 1 73 ? 10.757 2.134 -12.250 1.00 76.81 73 ALA A C 1
ATOM 568 O O . ALA A 1 73 ? 11.763 2.555 -11.680 1.00 76.81 73 ALA A O 1
ATOM 569 N N . ALA A 1 74 ? 10.230 0.934 -11.984 1.00 76.19 74 ALA A N 1
ATOM 570 C CA . ALA A 1 74 ? 10.794 0.017 -11.008 1.00 76.19 74 ALA A CA 1
ATOM 571 C C . ALA A 1 74 ? 12.224 -0.366 -11.394 1.00 76.19 74 ALA A C 1
ATOM 573 O O . ALA A 1 74 ? 13.097 -0.364 -10.537 1.00 76.19 74 ALA A O 1
ATOM 574 N N . ARG A 1 75 ? 12.494 -0.626 -12.676 1.00 76.38 75 ARG A N 1
ATOM 575 C CA . ARG A 1 75 ? 13.845 -0.918 -13.161 1.00 76.38 75 ARG A CA 1
ATOM 576 C C . ARG A 1 75 ? 14.787 0.263 -12.960 1.00 76.38 75 ARG A C 1
ATOM 578 O O . ARG A 1 75 ? 15.869 0.068 -12.422 1.00 76.38 75 ARG A O 1
ATOM 585 N N . ALA A 1 76 ? 14.383 1.467 -13.357 1.00 76.56 76 ALA A N 1
ATOM 586 C CA . ALA A 1 76 ? 15.215 2.660 -13.229 1.00 76.56 76 ALA A CA 1
ATOM 587 C C . ALA A 1 76 ? 15.587 2.953 -11.765 1.00 76.56 76 ALA A C 1
ATOM 589 O O . ALA A 1 76 ? 16.738 3.262 -11.477 1.00 76.56 76 ALA A O 1
ATOM 590 N N . ALA A 1 77 ? 14.635 2.808 -10.839 1.00 76.12 77 ALA A N 1
ATOM 591 C CA . ALA A 1 77 ? 14.867 3.089 -9.425 1.00 76.12 77 ALA A CA 1
ATOM 592 C C . ALA A 1 77 ? 15.563 1.928 -8.688 1.00 76.12 77 ALA A C 1
ATOM 594 O O . ALA A 1 77 ? 16.448 2.141 -7.853 1.00 76.12 77 ALA A O 1
ATOM 595 N N . LEU A 1 78 ? 15.154 0.684 -8.957 1.00 75.00 78 LEU A N 1
ATOM 596 C CA . LEU A 1 78 ? 15.498 -0.473 -8.128 1.00 75.00 78 LEU A CA 1
ATOM 597 C C . LEU A 1 78 ? 16.655 -1.312 -8.681 1.00 75.00 78 LEU A C 1
ATOM 599 O O . LEU A 1 78 ? 17.348 -1.925 -7.866 1.00 75.00 78 LEU A O 1
ATOM 603 N N . SER A 1 79 ? 16.890 -1.344 -9.995 1.00 70.25 79 SER A N 1
ATOM 604 C CA . SER A 1 79 ? 17.935 -2.183 -10.597 1.00 70.25 79 SER A CA 1
ATOM 605 C C . SER A 1 79 ? 19.329 -1.561 -10.485 1.00 70.25 79 SER A C 1
ATOM 607 O O . SER A 1 79 ? 19.509 -0.358 -10.662 1.00 70.25 79 SER A O 1
ATOM 609 N N . GLY A 1 80 ? 20.334 -2.404 -10.229 1.00 60.09 80 GLY A N 1
ATOM 610 C CA . GLY A 1 80 ? 21.736 -2.075 -10.495 1.00 60.09 80 GLY A CA 1
ATOM 611 C C . GLY A 1 80 ? 22.106 -2.396 -11.947 1.00 60.09 80 GLY A C 1
ATOM 612 O O . GLY A 1 80 ? 21.314 -2.978 -12.695 1.00 60.09 80 GLY A O 1
ATOM 613 N N . THR A 1 81 ? 23.325 -2.051 -12.365 1.00 48.88 81 THR A N 1
ATOM 614 C CA . THR A 1 81 ? 23.867 -2.472 -13.666 1.00 48.88 81 THR A CA 1
ATOM 615 C C . THR A 1 81 ? 23.876 -4.003 -13.750 1.00 48.88 81 THR A C 1
ATOM 617 O O . THR A 1 81 ? 24.651 -4.642 -13.047 1.00 48.88 81 THR A O 1
ATOM 620 N N . GLY A 1 82 ? 23.020 -4.595 -14.591 1.00 50.00 82 GLY A N 1
ATOM 621 C CA . GLY A 1 82 ? 22.988 -6.045 -14.845 1.00 50.00 82 GLY A CA 1
ATOM 622 C C . GLY A 1 82 ? 21.753 -6.797 -14.334 1.00 50.00 82 GLY A C 1
ATOM 623 O O . GLY A 1 82 ? 21.581 -7.964 -14.679 1.00 50.00 82 GLY A O 1
ATOM 624 N N . THR A 1 83 ? 20.848 -6.158 -13.585 1.00 58.66 83 THR A N 1
ATOM 625 C CA . THR A 1 83 ? 19.616 -6.816 -13.114 1.00 58.66 83 THR A CA 1
ATOM 626 C C . THR A 1 83 ? 18.611 -6.994 -14.263 1.00 58.66 83 THR A C 1
ATOM 628 O O . THR A 1 83 ? 18.112 -6.013 -14.818 1.00 58.66 83 THR A O 1
ATOM 631 N N . ARG A 1 84 ? 18.275 -8.244 -14.617 1.00 55.00 84 ARG A N 1
ATOM 632 C CA . ARG A 1 84 ? 17.199 -8.573 -15.574 1.00 55.00 84 ARG A CA 1
ATOM 633 C C . ARG A 1 84 ? 15.915 -8.962 -14.840 1.00 55.00 84 ARG A C 1
ATOM 635 O O . ARG A 1 84 ? 15.920 -9.923 -14.084 1.00 55.00 84 ARG A O 1
ATOM 642 N N . GLY A 1 85 ? 14.815 -8.276 -15.153 1.00 58.88 85 GLY A N 1
ATOM 643 C CA . GLY A 1 85 ? 13.451 -8.710 -14.839 1.00 58.88 85 GLY A CA 1
ATOM 644 C C . GLY A 1 85 ? 13.053 -8.601 -13.362 1.00 58.88 85 GLY A C 1
ATOM 645 O O . GLY A 1 85 ? 13.198 -9.553 -12.601 1.00 58.88 85 GLY A O 1
ATOM 646 N N . LEU A 1 86 ? 12.454 -7.480 -12.984 1.00 68.88 86 LEU A N 1
ATOM 647 C CA . LEU A 1 86 ? 11.643 -7.286 -11.785 1.00 68.88 86 LEU A CA 1
ATOM 648 C C . LEU A 1 86 ? 10.185 -7.751 -12.025 1.00 68.88 86 LEU A C 1
ATOM 650 O O . LEU A 1 86 ? 9.663 -7.717 -13.129 1.00 68.88 86 LEU A O 1
ATOM 654 N N . LEU A 1 87 ? 9.466 -8.170 -10.984 1.00 70.50 87 LEU A N 1
ATOM 655 C CA . LEU A 1 87 ? 8.085 -8.704 -11.034 1.00 70.50 87 LEU A CA 1
ATOM 656 C C . LEU A 1 87 ? 7.127 -7.887 -11.929 1.00 70.50 87 LEU A C 1
ATOM 658 O O . LEU A 1 87 ? 6.233 -8.475 -12.543 1.00 70.50 87 LEU A O 1
ATOM 662 N N . PHE A 1 88 ? 7.304 -6.560 -12.006 1.00 70.88 88 PHE A N 1
ATOM 663 C CA . PHE A 1 88 ? 6.478 -5.658 -12.816 1.00 70.88 88 PHE A CA 1
ATOM 664 C C . PHE A 1 88 ? 6.904 -5.504 -14.284 1.00 70.88 88 PHE A C 1
ATOM 666 O O . PHE A 1 88 ? 6.053 -5.133 -15.089 1.00 70.88 88 PHE A O 1
ATOM 673 N N . ASP A 1 89 ? 8.155 -5.795 -14.648 1.00 66.56 89 ASP A N 1
ATOM 674 C CA . ASP A 1 89 ? 8.647 -5.750 -16.036 1.00 66.56 89 ASP A CA 1
ATOM 675 C C . ASP A 1 89 ? 8.882 -7.151 -16.643 1.00 66.56 89 ASP A C 1
ATOM 677 O O . ASP A 1 89 ? 9.124 -7.293 -17.839 1.00 66.56 89 ASP A O 1
ATOM 681 N N . GLN A 1 90 ? 8.726 -8.209 -15.841 1.00 67.81 90 GLN A N 1
ATOM 682 C CA . GLN A 1 90 ? 8.749 -9.590 -16.309 1.00 67.81 90 GLN A CA 1
ATOM 683 C C . GLN A 1 90 ? 7.510 -9.950 -17.149 1.00 67.81 90 GLN A C 1
ATOM 685 O O . GLN A 1 90 ? 6.360 -9.639 -16.810 1.00 67.81 90 GLN A O 1
ATOM 690 N N . GLU A 1 91 ? 7.754 -10.738 -18.198 1.00 62.28 91 GLU A N 1
ATOM 691 C CA . GLU A 1 91 ? 6.741 -11.347 -19.060 1.00 62.28 91 GLU A CA 1
ATOM 692 C C . GLU A 1 91 ? 6.916 -12.876 -19.129 1.00 62.28 91 GLU A C 1
ATOM 694 O O . GLU A 1 91 ? 7.983 -13.431 -18.851 1.00 62.28 91 GLU A O 1
ATOM 699 N N . GLY A 1 92 ? 5.847 -13.588 -19.490 1.00 67.88 92 GLY A N 1
ATOM 700 C CA . GLY A 1 92 ? 5.917 -15.012 -19.826 1.00 67.88 92 GLY A CA 1
ATOM 701 C C . GLY A 1 92 ? 6.374 -15.940 -18.687 1.00 67.88 92 GLY A C 1
ATOM 702 O O . GLY A 1 92 ? 5.788 -15.965 -17.604 1.00 67.88 92 GLY A O 1
ATOM 703 N N . GLY A 1 93 ? 7.363 -16.794 -18.976 1.00 63.97 93 GLY A N 1
ATOM 704 C CA . GLY A 1 93 ? 7.811 -17.884 -18.097 1.00 63.97 93 GLY A CA 1
ATOM 705 C C . GLY A 1 93 ? 8.450 -17.419 -16.786 1.00 63.97 93 GLY A C 1
ATOM 706 O O . GLY A 1 93 ? 8.081 -17.941 -15.734 1.00 63.97 93 GLY A O 1
ATOM 707 N N . GLY A 1 94 ? 9.316 -16.400 -16.842 1.00 65.44 94 GLY A N 1
ATOM 708 C CA . GLY A 1 94 ? 10.007 -15.855 -15.666 1.00 65.44 94 GLY A CA 1
ATOM 709 C C . GLY A 1 94 ? 9.040 -15.239 -14.654 1.00 65.44 94 GLY A C 1
ATOM 710 O O . GLY A 1 94 ? 9.092 -15.573 -13.474 1.00 65.44 94 GLY A O 1
ATOM 711 N N . HIS A 1 95 ? 8.048 -14.472 -15.129 1.00 69.88 95 HIS A N 1
ATOM 712 C CA . HIS A 1 95 ? 6.987 -13.941 -14.262 1.00 69.88 95 HIS A CA 1
ATOM 713 C C . HIS A 1 95 ? 6.234 -15.056 -13.523 1.00 69.88 95 HIS A C 1
ATOM 715 O O . HIS A 1 95 ? 5.938 -14.941 -12.334 1.00 69.88 95 HIS A O 1
ATOM 721 N N . ARG A 1 96 ? 5.924 -16.165 -14.213 1.00 71.94 96 ARG A N 1
ATOM 722 C CA . ARG A 1 96 ? 5.213 -17.300 -13.604 1.00 71.94 96 ARG A CA 1
ATOM 723 C C . ARG A 1 96 ? 6.041 -18.013 -12.544 1.00 71.94 96 ARG A C 1
ATOM 725 O O . ARG A 1 96 ? 5.452 -18.577 -11.629 1.00 71.94 96 ARG A O 1
ATOM 732 N N . GLU A 1 97 ? 7.355 -18.074 -12.699 1.00 72.06 97 GLU A N 1
ATOM 733 C CA . GLU A 1 97 ? 8.258 -18.723 -11.748 1.00 72.06 97 GLU A CA 1
ATOM 734 C C . GLU A 1 97 ? 8.460 -17.869 -10.496 1.00 72.06 97 GLU A C 1
ATOM 736 O O . GLU A 1 97 ? 8.164 -18.337 -9.398 1.00 72.06 97 GLU A O 1
ATOM 741 N N . THR A 1 98 ? 8.809 -16.587 -10.656 1.00 72.94 98 THR A N 1
ATOM 742 C CA . THR A 1 98 ? 8.913 -15.644 -9.531 1.00 72.94 98 THR A CA 1
ATOM 743 C C . THR A 1 98 ? 7.590 -15.546 -8.767 1.00 72.94 98 THR A C 1
ATOM 745 O O . THR A 1 98 ? 7.574 -15.594 -7.538 1.00 72.94 98 THR A O 1
ATOM 748 N N . ARG A 1 99 ? 6.451 -15.493 -9.473 1.00 76.12 99 ARG A N 1
ATOM 749 C CA . ARG A 1 99 ? 5.127 -15.489 -8.835 1.00 76.12 99 ARG A CA 1
ATOM 750 C C . ARG A 1 99 ? 4.839 -16.777 -8.061 1.00 76.12 99 ARG A C 1
ATOM 752 O O . ARG A 1 99 ? 4.212 -16.689 -7.013 1.00 76.12 99 ARG A O 1
ATOM 759 N N . ARG A 1 100 ? 5.262 -17.947 -8.555 1.00 74.94 100 ARG A N 1
ATOM 760 C CA . ARG A 1 100 ? 5.080 -19.228 -7.847 1.00 74.94 100 ARG A CA 1
ATOM 761 C C . ARG A 1 100 ? 5.888 -19.261 -6.551 1.00 74.94 100 ARG A C 1
ATOM 763 O O . ARG A 1 100 ? 5.298 -19.511 -5.511 1.00 74.94 100 ARG A O 1
ATOM 770 N N . GLY A 1 101 ? 7.167 -18.884 -6.593 1.00 72.75 101 GLY A N 1
ATOM 771 C CA . GLY A 1 101 ? 7.994 -18.806 -5.382 1.00 72.75 101 GLY A CA 1
ATOM 772 C C . GLY A 1 101 ? 7.443 -17.827 -4.336 1.00 72.75 101 GLY A C 1
ATOM 773 O O . GLY A 1 101 ? 7.445 -18.117 -3.144 1.00 72.75 101 GLY A O 1
ATOM 774 N N . LEU A 1 102 ? 6.884 -16.690 -4.770 1.00 75.00 102 LEU A N 1
ATOM 775 C CA . LEU A 1 102 ? 6.210 -15.745 -3.869 1.00 75.00 102 LEU A CA 1
ATOM 776 C C . LEU A 1 102 ? 4.876 -16.267 -3.330 1.00 75.00 102 LEU A C 1
ATOM 778 O O . LEU A 1 102 ? 4.521 -15.982 -2.186 1.00 75.00 102 LEU A O 1
ATOM 782 N N . ALA A 1 103 ? 4.123 -17.009 -4.142 1.00 73.00 103 ALA A N 1
ATOM 783 C CA . ALA A 1 103 ? 2.835 -17.562 -3.745 1.00 73.00 103 ALA A CA 1
ATOM 784 C C . ALA A 1 103 ? 2.968 -18.564 -2.589 1.00 73.00 103 ALA A C 1
ATOM 786 O O . ALA A 1 103 ? 2.060 -18.636 -1.769 1.00 73.00 103 ALA A O 1
ATOM 787 N N . ASP A 1 104 ? 4.097 -19.260 -2.451 1.00 72.44 104 ASP A N 1
ATOM 788 C CA . ASP A 1 104 ? 4.337 -20.163 -1.316 1.00 72.44 104 ASP A CA 1
ATOM 789 C C . ASP A 1 104 ? 4.504 -19.401 0.016 1.00 72.44 104 ASP A C 1
ATOM 791 O O . ASP A 1 104 ? 4.097 -19.872 1.087 1.00 72.44 104 ASP A O 1
ATOM 795 N N . GLY A 1 105 ? 5.062 -18.187 -0.047 1.00 73.12 105 GLY A N 1
ATOM 796 C CA . GLY A 1 105 ? 5.194 -17.268 1.089 1.00 73.12 105 GLY A CA 1
ATOM 797 C C . GLY A 1 105 ? 3.928 -16.462 1.394 1.00 73.12 105 GLY A C 1
ATOM 798 O O . GLY A 1 105 ? 3.717 -16.068 2.537 1.00 73.12 105 GLY A O 1
ATOM 799 N N . LEU A 1 106 ? 3.071 -16.245 0.393 1.00 78.06 106 LEU A N 1
ATOM 800 C CA . LEU A 1 106 ? 1.850 -15.433 0.494 1.00 78.06 106 LEU A CA 1
ATOM 801 C C . LEU A 1 106 ? 0.548 -16.253 0.453 1.00 78.06 106 LEU A C 1
ATOM 803 O O . LEU A 1 106 ? -0.541 -15.689 0.535 1.00 78.06 106 LEU A O 1
ATOM 807 N N . GLY A 1 107 ? 0.639 -17.575 0.318 1.00 83.69 107 GLY A N 1
ATOM 808 C CA . GLY A 1 107 ? -0.488 -18.501 0.387 1.00 83.69 107 GLY A CA 1
ATOM 809 C C . GLY A 1 107 ? -0.954 -18.741 1.824 1.00 83.69 107 GLY A C 1
ATOM 810 O O . GLY A 1 107 ? -0.372 -18.222 2.775 1.00 83.69 107 GLY A O 1
ATOM 811 N N . ALA A 1 108 ? -1.982 -19.577 2.004 1.00 86.25 108 ALA A N 1
ATOM 812 C CA . ALA A 1 108 ? -2.589 -19.832 3.317 1.00 86.25 108 ALA A CA 1
ATOM 813 C C . ALA A 1 108 ? -1.560 -20.236 4.392 1.00 86.25 108 ALA A C 1
ATOM 815 O O . ALA A 1 108 ? -1.550 -19.681 5.486 1.00 86.25 108 ALA A O 1
ATOM 816 N N . ALA A 1 109 ? -0.630 -21.137 4.058 1.00 85.44 109 ALA A N 1
ATOM 817 C CA . ALA A 1 109 ? 0.429 -21.549 4.978 1.00 85.44 109 ALA A CA 1
ATOM 818 C C . ALA A 1 109 ? 1.400 -20.405 5.327 1.00 85.44 109 ALA A C 1
ATOM 820 O O . ALA A 1 109 ? 1.871 -20.316 6.458 1.00 85.44 109 ALA A O 1
ATOM 821 N N . GLY A 1 110 ? 1.702 -19.526 4.369 1.00 87.38 110 GLY A N 1
ATOM 822 C CA . GLY A 1 110 ? 2.517 -18.335 4.598 1.00 87.38 110 GLY A CA 1
ATOM 823 C C . GLY A 1 110 ? 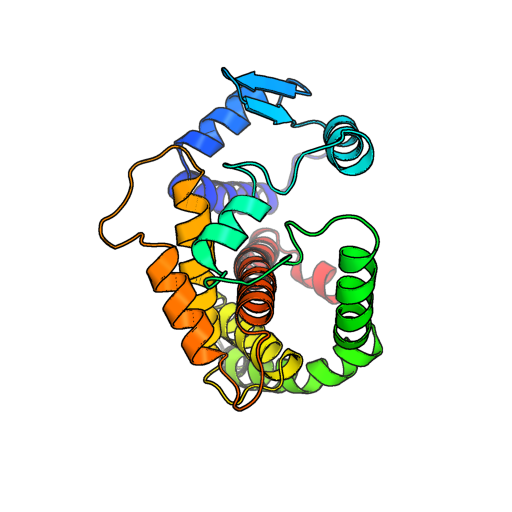1.831 -17.324 5.511 1.00 87.38 110 GLY A C 1
ATOM 824 O O . GLY A 1 110 ? 2.445 -16.827 6.452 1.00 87.38 110 GLY A O 1
ATOM 825 N N . VAL A 1 111 ? 0.531 -17.107 5.309 1.00 90.25 111 VAL A N 1
ATOM 826 C CA . VAL A 1 111 ? -0.305 -16.273 6.184 1.00 90.25 111 VAL A CA 1
ATOM 827 C C . VAL A 1 111 ? -0.319 -16.810 7.616 1.00 90.25 111 VAL A C 1
ATOM 829 O O . VAL A 1 111 ? -0.144 -16.033 8.552 1.00 90.25 111 VAL A O 1
ATOM 832 N N . GLU A 1 112 ? -0.442 -18.126 7.812 1.00 91.62 112 GLU A N 1
ATOM 833 C CA . GLU A 1 112 ? -0.368 -18.711 9.158 1.00 91.62 112 GLU A CA 1
ATOM 834 C C . GLU A 1 112 ? 1.000 -18.506 9.822 1.00 91.62 112 GLU A C 1
ATOM 836 O O . GLU A 1 112 ? 1.057 -18.237 11.021 1.00 91.62 112 GLU A O 1
ATOM 841 N N . ARG A 1 113 ? 2.102 -18.535 9.059 1.00 91.38 113 ARG A N 1
ATOM 842 C CA . ARG A 1 113 ? 3.439 -18.201 9.587 1.00 91.38 113 ARG A CA 1
ATOM 843 C C . ARG A 1 113 ? 3.587 -16.722 9.950 1.00 91.38 113 ARG A C 1
ATOM 845 O O . ARG A 1 113 ? 4.309 -16.400 10.888 1.00 91.38 113 ARG A O 1
ATOM 852 N N . LEU A 1 114 ? 2.909 -15.823 9.237 1.00 93.31 114 LEU A N 1
ATOM 853 C CA . LEU A 1 114 ? 2.939 -14.381 9.508 1.00 93.31 114 LEU A CA 1
ATOM 854 C C . LEU A 1 114 ? 2.003 -13.964 10.650 1.00 93.31 114 LEU A C 1
ATOM 856 O O . LEU A 1 114 ? 2.241 -12.948 11.303 1.00 93.31 114 LEU A O 1
ATOM 860 N N . ARG A 1 115 ? 0.959 -14.747 10.938 1.00 95.06 115 ARG A N 1
ATOM 861 C CA . ARG A 1 115 ? -0.044 -14.429 11.964 1.00 95.06 115 ARG A CA 1
ATOM 862 C C . ARG A 1 115 ? 0.565 -14.117 13.345 1.00 95.06 115 ARG A C 1
ATOM 864 O O . ARG A 1 115 ? 0.145 -13.116 13.930 1.00 95.06 115 ARG A O 1
ATOM 871 N N . PRO A 1 116 ? 1.540 -14.879 13.886 1.00 96.94 116 PRO A N 1
ATOM 872 C CA . PRO A 1 116 ? 2.203 -14.526 15.143 1.00 96.94 116 PRO A CA 1
ATOM 873 C C . PRO A 1 116 ? 2.958 -13.191 15.077 1.00 96.94 116 PRO A C 1
ATOM 875 O O . PRO A 1 116 ? 2.899 -12.416 16.030 1.00 96.94 116 PRO A O 1
ATOM 878 N N . VAL A 1 117 ? 3.610 -12.890 13.946 1.00 96.38 117 VAL A N 1
ATOM 879 C CA . VAL A 1 117 ? 4.335 -11.625 13.725 1.00 96.38 117 VAL A CA 1
ATOM 880 C C . VAL A 1 117 ? 3.368 -10.444 13.789 1.00 96.38 117 VAL A C 1
ATOM 882 O O . VAL A 1 117 ? 3.621 -9.462 14.487 1.00 96.38 117 VAL A O 1
ATOM 885 N N . TRP A 1 118 ? 2.222 -10.553 13.113 1.00 96.12 118 TRP A N 1
ATOM 886 C CA . TRP A 1 118 ? 1.193 -9.516 13.142 1.00 96.12 118 TRP A CA 1
ATOM 887 C C . TRP A 1 118 ? 0.589 -9.341 14.530 1.00 96.12 118 TRP A C 1
ATOM 889 O O . TRP A 1 118 ? 0.486 -8.210 14.998 1.00 96.12 118 TRP A O 1
ATOM 899 N N . ARG A 1 119 ? 0.234 -10.440 15.210 1.00 97.00 119 ARG A N 1
ATOM 900 C CA . ARG A 1 119 ? -0.315 -10.396 16.574 1.00 97.00 119 ARG A CA 1
ATOM 901 C C . ARG A 1 119 ? 0.629 -9.683 17.535 1.00 97.00 119 ARG A C 1
ATOM 903 O O . ARG A 1 119 ? 0.198 -8.756 18.202 1.00 97.00 119 ARG A O 1
ATOM 910 N N . ALA A 1 120 ? 1.924 -9.997 17.511 1.00 97.00 120 ALA A N 1
ATOM 911 C CA . ALA A 1 120 ? 2.902 -9.341 18.379 1.00 97.00 120 ALA A CA 1
ATOM 912 C C . ALA A 1 120 ? 2.952 -7.810 18.193 1.00 97.00 120 ALA A C 1
ATOM 914 O O . ALA A 1 120 ? 3.116 -7.066 19.163 1.00 97.00 120 ALA A O 1
ATOM 915 N N . VAL A 1 121 ? 2.813 -7.320 16.955 1.00 97.44 121 VAL A N 1
ATOM 916 C CA . VAL A 1 121 ? 2.730 -5.876 16.682 1.00 97.44 121 VAL A CA 1
ATOM 917 C C . VAL A 1 121 ? 1.391 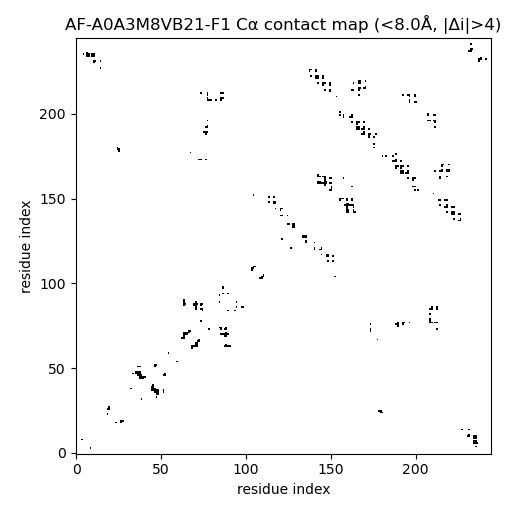-5.312 17.153 1.00 97.44 121 VAL A C 1
ATOM 919 O O . VAL A 1 121 ? 1.372 -4.289 17.836 1.00 97.44 121 VAL A O 1
ATOM 922 N N . LEU A 1 122 ? 0.281 -5.961 16.801 1.00 96.31 122 LEU A N 1
ATOM 923 C CA . LEU A 1 122 ? -1.067 -5.493 17.121 1.00 96.31 122 LEU A CA 1
ATOM 924 C C . LEU A 1 122 ? -1.308 -5.458 18.632 1.00 96.31 122 LEU A C 1
ATOM 926 O O . LEU A 1 122 ? -1.717 -4.419 19.134 1.00 96.31 122 LEU A O 1
ATOM 930 N N . ASP A 1 123 ? -0.968 -6.515 19.364 1.00 96.31 123 ASP A N 1
ATOM 931 C CA . ASP A 1 123 ? -1.143 -6.598 20.817 1.00 96.31 123 ASP A CA 1
ATOM 932 C C . ASP A 1 123 ? -0.378 -5.468 21.520 1.00 96.31 123 ASP A C 1
ATOM 934 O O . ASP A 1 123 ? -0.934 -4.728 22.334 1.00 96.31 123 ASP A O 1
ATOM 938 N N . ARG A 1 124 ? 0.886 -5.246 21.130 1.00 96.31 124 ARG A N 1
ATOM 939 C CA . ARG A 1 124 ? 1.712 -4.164 21.685 1.00 96.31 124 ARG A CA 1
ATOM 940 C C . ARG A 1 124 ? 1.163 -2.778 21.346 1.00 96.31 124 ARG A C 1
ATOM 942 O O . ARG A 1 124 ? 1.179 -1.887 22.192 1.00 96.31 124 ARG A O 1
ATOM 949 N N . ARG A 1 125 ? 0.766 -2.547 20.091 1.00 96.56 125 ARG A N 1
ATOM 950 C CA . ARG A 1 125 ? 0.439 -1.199 19.595 1.00 96.56 125 ARG A CA 1
ATOM 951 C C . 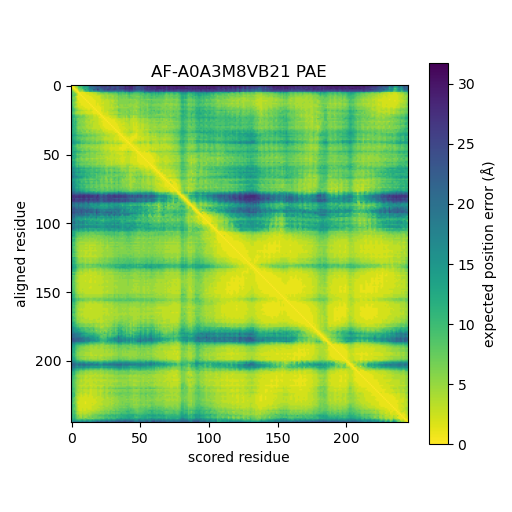ARG A 1 125 ? -1.012 -0.797 19.834 1.00 96.56 125 ARG A C 1
ATOM 953 O O . ARG A 1 125 ? -1.284 0.398 19.902 1.00 96.56 125 ARG A O 1
ATOM 960 N N . LEU A 1 126 ? -1.919 -1.764 19.954 1.00 95.56 126 LEU A N 1
ATOM 961 C CA . LEU A 1 126 ? -3.331 -1.543 20.261 1.00 95.56 126 LEU A CA 1
ATOM 962 C C . LEU A 1 126 ? -3.628 -1.608 21.760 1.00 95.56 126 LEU A C 1
ATOM 964 O O . LEU A 1 126 ? -4.689 -1.142 22.158 1.00 95.56 126 LEU A O 1
ATOM 968 N N . GLY A 1 127 ? -2.689 -2.084 22.588 1.00 94.75 127 GLY A N 1
ATOM 969 C CA . GLY A 1 127 ? -2.794 -2.073 24.051 1.00 94.75 127 GLY A CA 1
ATOM 970 C C . GLY A 1 127 ? -3.332 -0.766 24.660 1.00 94.75 127 GLY A C 1
ATOM 971 O O . GLY A 1 127 ? -4.215 -0.847 25.510 1.00 94.75 127 GLY A O 1
ATOM 972 N N . PRO A 1 128 ? -2.922 0.437 24.196 1.00 95.62 128 PRO A N 1
ATOM 973 C CA . PRO A 1 128 ? -3.477 1.695 24.697 1.00 95.62 128 PRO A CA 1
ATOM 974 C C . PRO A 1 128 ? -5.001 1.830 24.570 1.00 95.62 128 PRO A C 1
ATOM 976 O O . PRO A 1 128 ? -5.590 2.580 25.336 1.00 95.62 128 PRO A O 1
ATOM 979 N N . LEU A 1 129 ? -5.654 1.125 23.637 1.00 93.00 129 LEU A N 1
ATOM 980 C CA . LEU A 1 129 ? -7.114 1.156 23.466 1.00 93.00 129 LEU A CA 1
ATOM 981 C C . LEU A 1 129 ? -7.878 0.421 24.576 1.00 93.00 129 LEU A C 1
ATOM 983 O O . LEU A 1 129 ? -9.100 0.538 24.631 1.00 93.00 129 LEU A O 1
ATOM 987 N N . ALA A 1 130 ? -7.193 -0.343 25.431 1.00 92.31 130 ALA A N 1
ATOM 988 C CA . ALA A 1 130 ? -7.816 -0.977 26.590 1.00 92.31 130 ALA A CA 1
ATOM 989 C C . ALA A 1 130 ? -8.250 0.051 27.651 1.00 92.31 130 ALA A C 1
ATOM 991 O O . ALA A 1 130 ? -9.193 -0.200 28.399 1.00 92.31 130 ALA A O 1
ATOM 992 N N . GLU A 1 131 ? -7.601 1.217 27.684 1.00 94.50 131 GLU A N 1
ATOM 993 C CA . GLU A 1 131 ? -7.894 2.280 28.640 1.00 94.50 131 GLU A CA 1
ATOM 994 C C . GLU A 1 131 ? -8.969 3.247 28.107 1.00 94.50 131 GLU A C 1
ATOM 996 O O . GLU A 1 131 ? -8.947 3.617 26.924 1.00 94.50 131 GLU A O 1
ATOM 1001 N N . PRO A 1 132 ? -9.898 3.733 28.956 1.00 92.62 132 PRO A N 1
ATOM 1002 C CA . PRO A 1 132 ? -10.866 4.751 28.559 1.00 92.62 132 PRO A CA 1
ATOM 1003 C C . PRO A 1 132 ? -10.186 6.006 27.994 1.00 92.62 132 PRO A C 1
ATOM 1005 O O . PRO A 1 132 ? -9.381 6.653 28.659 1.00 92.62 132 PRO A O 1
ATOM 1008 N N . GLY A 1 133 ? -10.532 6.375 26.758 1.00 91.81 133 GLY A N 1
ATOM 1009 C CA . GLY A 1 133 ? -9.940 7.530 26.071 1.00 91.81 133 GLY A CA 1
ATOM 1010 C C . GLY A 1 133 ? -8.572 7.264 25.433 1.00 91.81 133 GLY A C 1
ATOM 1011 O O . GLY A 1 133 ? -7.988 8.186 24.865 1.00 91.81 133 GLY A O 1
ATOM 1012 N N . GLY A 1 134 ? -8.079 6.024 25.478 1.00 93.81 134 GLY A N 1
ATOM 1013 C CA . GLY A 1 134 ? -6.864 5.614 24.790 1.00 93.81 134 GLY A CA 1
ATOM 1014 C C . GLY A 1 134 ? -6.921 5.870 23.284 1.00 93.81 134 GLY A C 1
ATOM 1015 O O . GLY A 1 134 ? -7.932 5.631 22.621 1.00 93.81 134 GLY A O 1
ATOM 1016 N N . THR A 1 135 ? -5.814 6.358 22.724 1.00 94.25 135 THR A N 1
ATOM 1017 C CA . THR A 1 135 ? -5.693 6.669 21.293 1.00 94.25 135 THR A CA 1
ATOM 1018 C C . THR A 1 135 ? -4.498 5.961 20.680 1.00 94.25 135 THR A C 1
ATOM 1020 O O . THR A 1 135 ? -3.457 5.829 21.321 1.00 94.25 135 THR A O 1
ATOM 1023 N N . VAL A 1 136 ? -4.618 5.576 19.410 1.00 94.94 136 VAL A N 1
ATOM 1024 C CA . VAL A 1 136 ? -3.547 4.928 18.647 1.00 94.94 136 VAL A CA 1
ATOM 1025 C C . VAL A 1 136 ? -3.347 5.638 17.314 1.00 94.94 136 VAL A C 1
ATOM 1027 O O . VAL A 1 136 ? -4.308 5.948 16.610 1.00 94.94 136 VAL A O 1
ATOM 1030 N N . ASP A 1 137 ? -2.084 5.845 16.939 1.00 94.81 137 ASP A N 1
ATOM 1031 C CA . ASP A 1 137 ? -1.714 6.237 15.580 1.00 94.81 137 ASP A CA 1
ATOM 1032 C C . ASP A 1 137 ? -1.703 5.011 14.656 1.00 94.81 137 ASP A C 1
ATOM 1034 O O . ASP A 1 137 ? -0.738 4.243 14.600 1.00 94.81 137 ASP A O 1
ATOM 1038 N N . LEU A 1 138 ? -2.791 4.840 13.908 1.00 94.62 138 LEU A N 1
ATOM 1039 C CA . LEU A 1 138 ? -2.957 3.730 12.972 1.00 94.62 138 LEU A CA 1
ATOM 1040 C C . LEU A 1 138 ? -2.013 3.780 11.773 1.00 94.62 138 LEU A C 1
ATOM 1042 O O . LEU A 1 138 ? -1.750 2.729 11.191 1.00 94.62 138 LEU A O 1
ATOM 1046 N N . VAL A 1 139 ? -1.494 4.951 11.396 1.00 94.62 139 VAL A N 1
ATOM 1047 C CA . VAL A 1 139 ? -0.487 5.034 10.330 1.00 94.62 139 VAL A CA 1
ATOM 1048 C C . VAL A 1 139 ? 0.794 4.378 10.826 1.00 94.62 139 VAL A C 1
ATOM 1050 O O . VAL A 1 139 ? 1.328 3.498 10.153 1.00 94.62 139 VAL A O 1
ATOM 1053 N N . ALA A 1 140 ? 1.228 4.706 12.045 1.00 95.56 140 ALA A N 1
ATOM 1054 C CA . ALA A 1 140 ? 2.385 4.063 12.655 1.00 95.56 140 ALA A CA 1
ATOM 1055 C C . ALA A 1 140 ? 2.187 2.546 12.841 1.00 95.56 140 ALA A C 1
ATOM 1057 O O . ALA A 1 140 ? 3.122 1.781 12.610 1.00 95.56 140 ALA A O 1
ATOM 1058 N N . VAL A 1 141 ? 0.980 2.091 13.214 1.00 96.81 141 VAL A N 1
ATOM 1059 C CA . VAL A 1 141 ? 0.666 0.648 13.285 1.00 96.81 141 VAL A CA 1
ATOM 1060 C C . VAL A 1 141 ? 0.747 -0.010 11.910 1.00 96.81 141 VAL A C 1
ATOM 1062 O O . VAL A 1 141 ? 1.398 -1.041 11.776 1.00 96.81 141 VAL A O 1
ATOM 1065 N N . ALA A 1 142 ? 0.136 0.583 10.882 1.00 97.12 142 ALA A N 1
ATOM 1066 C CA . ALA A 1 142 ? 0.157 0.034 9.528 1.00 97.12 142 ALA A CA 1
ATOM 1067 C C . ALA A 1 142 ? 1.583 -0.048 8.963 1.00 97.12 142 ALA A C 1
ATOM 1069 O O . ALA A 1 142 ? 1.932 -1.056 8.354 1.00 97.12 142 ALA A O 1
ATOM 1070 N N . HIS A 1 143 ? 2.418 0.967 9.211 1.00 97.12 143 HIS A N 1
ATOM 1071 C CA . HIS A 1 143 ? 3.838 0.934 8.857 1.00 97.12 143 HIS A CA 1
ATOM 1072 C C . HIS A 1 143 ? 4.562 -0.222 9.549 1.00 97.12 143 HIS A C 1
ATOM 1074 O O . HIS A 1 143 ? 5.255 -0.991 8.892 1.00 97.12 143 HIS A O 1
ATOM 1080 N N . GLU A 1 144 ? 4.397 -0.373 10.861 1.00 97.75 144 GLU A N 1
ATOM 1081 C CA . GLU A 1 144 ? 5.092 -1.413 11.621 1.00 97.75 144 GLU A CA 1
ATOM 1082 C C . GLU A 1 144 ? 4.639 -2.825 11.232 1.00 97.75 144 GLU A C 1
ATOM 1084 O O . GLU A 1 144 ? 5.482 -3.698 11.043 1.00 97.75 144 GLU A O 1
ATOM 1089 N N . VA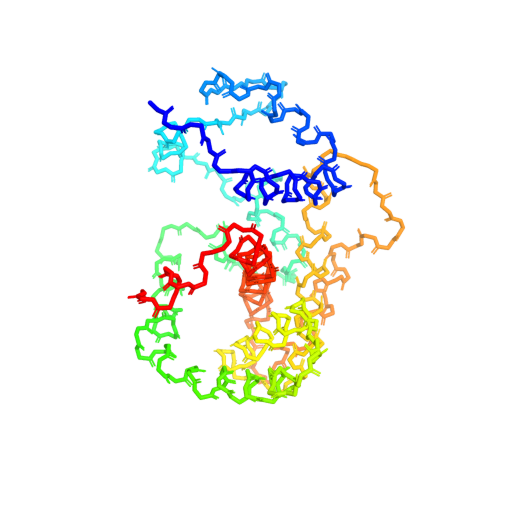L A 1 145 ? 3.334 -3.043 11.024 1.00 97.31 145 VAL A N 1
ATOM 1090 C CA . VAL A 1 145 ? 2.793 -4.319 10.522 1.00 97.31 145 VAL A CA 1
ATOM 1091 C C . VAL A 1 145 ? 3.338 -4.629 9.128 1.00 97.31 145 VAL A C 1
ATOM 1093 O O . VAL A 1 145 ? 3.779 -5.752 8.873 1.00 97.31 145 VAL A O 1
ATOM 1096 N N . ALA A 1 146 ? 3.344 -3.649 8.223 1.00 96.81 146 ALA A N 1
ATOM 1097 C CA . ALA A 1 146 ? 3.840 -3.843 6.867 1.00 96.81 146 ALA A CA 1
ATOM 1098 C C . ALA A 1 146 ? 5.344 -4.139 6.841 1.00 96.81 146 ALA A C 1
ATOM 1100 O O . ALA A 1 146 ? 5.779 -5.080 6.183 1.00 96.81 146 ALA A O 1
ATOM 1101 N N . GLY A 1 147 ? 6.132 -3.378 7.600 1.00 97.25 147 GLY A N 1
ATOM 1102 C CA . GLY A 1 147 ? 7.564 -3.602 7.749 1.00 97.25 147 GLY A CA 1
ATOM 1103 C C . GLY A 1 147 ? 7.879 -4.969 8.345 1.00 97.25 147 GLY A C 1
ATOM 1104 O O . GLY A 1 147 ? 8.711 -5.688 7.807 1.00 97.25 147 GLY A O 1
ATOM 1105 N N . ALA A 1 148 ? 7.159 -5.377 9.394 1.00 97.00 148 ALA A N 1
ATOM 1106 C CA . ALA A 1 148 ? 7.373 -6.669 10.042 1.00 97.00 148 ALA A CA 1
ATOM 1107 C C . ALA A 1 148 ? 7.012 -7.824 9.100 1.00 97.00 148 ALA A C 1
ATOM 1109 O O . ALA A 1 148 ? 7.698 -8.842 9.074 1.00 97.00 148 ALA A O 1
ATOM 1110 N N . THR A 1 149 ? 5.981 -7.633 8.271 1.00 95.19 149 THR A N 1
ATOM 1111 C CA . THR A 1 149 ? 5.626 -8.566 7.194 1.00 95.19 149 THR A CA 1
ATOM 1112 C C . THR A 1 149 ? 6.766 -8.709 6.192 1.00 95.19 149 THR A C 1
ATOM 1114 O O . THR A 1 149 ? 7.115 -9.826 5.832 1.00 95.19 149 THR A O 1
ATOM 1117 N N . VAL A 1 150 ? 7.371 -7.599 5.762 1.00 94.94 150 VAL A N 1
ATOM 1118 C CA . VAL A 1 150 ? 8.506 -7.609 4.828 1.00 94.94 150 VAL A CA 1
ATOM 1119 C C . VAL A 1 150 ? 9.726 -8.290 5.443 1.00 94.94 150 VAL A C 1
ATOM 1121 O O . VAL A 1 150 ? 10.290 -9.175 4.804 1.00 94.94 150 VAL A O 1
ATOM 1124 N N . CYS A 1 151 ? 10.110 -7.929 6.671 1.00 95.00 151 CYS A N 1
ATOM 1125 C CA . CYS A 1 151 ? 11.246 -8.545 7.360 1.00 95.00 151 CYS A CA 1
ATOM 1126 C C . CYS A 1 151 ? 11.053 -10.062 7.501 1.00 95.00 151 CYS A C 1
ATOM 1128 O O . CYS A 1 151 ? 11.957 -10.825 7.177 1.00 95.00 151 CYS A O 1
ATOM 1130 N N . ALA A 1 152 ? 9.852 -10.507 7.890 1.00 93.31 152 ALA A N 1
ATOM 1131 C CA . ALA A 1 152 ? 9.538 -11.928 8.024 1.00 93.31 152 ALA A CA 1
ATOM 1132 C C . ALA A 1 152 ? 9.481 -12.668 6.675 1.00 93.31 152 ALA A C 1
ATOM 1134 O O . ALA A 1 152 ? 9.985 -13.781 6.566 1.00 93.31 152 ALA A O 1
ATOM 1135 N N . LEU A 1 153 ? 8.885 -12.069 5.637 1.00 90.00 153 LEU A N 1
ATOM 1136 C CA . LEU A 1 153 ? 8.788 -12.681 4.305 1.00 90.00 153 LEU A CA 1
ATOM 1137 C C . LEU A 1 153 ? 10.145 -12.815 3.618 1.00 90.00 153 LEU A C 1
ATOM 1139 O O . LEU A 1 153 ? 10.372 -13.777 2.889 1.00 90.00 153 LEU A O 1
ATOM 1143 N N . LEU A 1 154 ? 11.012 -11.821 3.797 1.00 89.38 154 LEU A N 1
ATOM 1144 C CA . LEU A 1 154 ? 12.315 -11.781 3.146 1.00 89.38 154 LEU A CA 1
ATOM 1145 C C . LEU A 1 154 ? 13.416 -12.419 3.992 1.00 89.38 154 LEU A C 1
ATOM 1147 O O . LEU A 1 154 ? 14.525 -12.588 3.476 1.00 89.38 154 LEU A O 1
ATOM 1151 N N . ASP A 1 155 ? 13.113 -12.785 5.240 1.00 90.19 155 ASP A N 1
ATOM 1152 C CA . ASP A 1 155 ? 14.079 -13.293 6.212 1.00 90.19 155 ASP A CA 1
ATOM 1153 C C . ASP A 1 155 ? 15.235 -12.290 6.384 1.00 90.19 155 ASP A C 1
ATOM 1155 O O . ASP A 1 155 ? 16.375 -12.530 5.987 1.00 90.19 155 ASP A O 1
ATOM 1159 N N . VAL A 1 156 ? 14.881 -11.082 6.842 1.00 92.25 156 VAL A N 1
ATOM 1160 C CA . VAL A 1 156 ? 15.800 -9.961 7.098 1.00 92.25 156 VAL A CA 1
ATOM 1161 C C . VAL A 1 156 ? 15.693 -9.538 8.553 1.00 92.25 156 VAL A C 1
ATOM 1163 O O . VAL A 1 156 ? 14.600 -9.230 9.029 1.00 92.25 156 VAL A O 1
ATOM 1166 N N . ASP A 1 157 ? 16.841 -9.427 9.214 1.00 92.75 157 ASP A N 1
ATOM 1167 C CA . ASP A 1 157 ? 16.954 -8.793 10.524 1.00 92.75 157 ASP A CA 1
ATOM 1168 C C . ASP A 1 157 ? 17.201 -7.284 10.365 1.00 92.75 157 ASP A C 1
ATOM 1170 O O . ASP A 1 157 ? 18.331 -6.802 10.315 1.00 92.75 157 ASP A O 1
ATOM 1174 N N . ALA A 1 158 ? 16.116 -6.531 10.189 1.00 94.25 158 ALA A N 1
ATOM 1175 C CA . ALA A 1 158 ? 16.132 -5.074 10.096 1.00 94.25 158 ALA A CA 1
ATOM 1176 C C . ALA A 1 158 ? 14.962 -4.486 10.884 1.00 94.25 158 ALA A C 1
ATOM 1178 O O . ALA A 1 158 ? 13.924 -5.136 11.035 1.00 94.25 158 ALA A O 1
ATOM 1179 N N . ASP A 1 159 ? 15.093 -3.230 11.329 1.00 95.75 159 ASP A N 1
ATOM 1180 C CA . ASP A 1 159 ? 13.993 -2.512 11.980 1.00 95.75 159 ASP A CA 1
ATOM 1181 C C . ASP A 1 159 ? 12.777 -2.417 11.033 1.00 95.75 159 ASP A C 1
ATOM 1183 O O . ASP A 1 159 ? 12.847 -1.720 10.008 1.00 95.75 159 ASP A O 1
ATOM 1187 N N . PRO A 1 160 ? 11.634 -3.046 11.383 1.00 97.06 160 PRO A N 1
ATOM 1188 C CA . PRO A 1 160 ? 10.406 -2.986 10.599 1.00 97.06 160 PRO A CA 1
ATOM 1189 C C . PRO A 1 160 ? 9.981 -1.564 10.227 1.00 97.06 160 PRO A C 1
ATOM 1191 O O . PRO A 1 160 ? 9.526 -1.312 9.109 1.00 97.06 160 PRO A O 1
ATOM 1194 N N . ARG A 1 161 ? 10.130 -0.603 11.145 1.00 96.56 161 ARG A N 1
ATOM 1195 C CA . ARG A 1 161 ? 9.687 0.775 10.902 1.00 96.56 161 ARG A CA 1
ATOM 1196 C C . ARG A 1 161 ? 10.592 1.479 9.900 1.00 96.56 161 ARG A C 1
ATOM 1198 O O . ARG A 1 161 ? 10.081 2.166 9.013 1.00 96.56 161 ARG A O 1
ATOM 1205 N N . ALA A 1 162 ? 11.906 1.281 9.998 1.00 96.56 162 ALA A N 1
ATOM 1206 C CA . ALA A 1 162 ? 12.863 1.797 9.026 1.00 96.56 162 ALA A CA 1
ATOM 1207 C C . ALA A 1 162 ? 12.600 1.235 7.620 1.00 96.56 162 ALA A C 1
ATOM 1209 O O . ALA A 1 162 ? 12.560 2.006 6.659 1.00 96.56 162 ALA A O 1
ATOM 1210 N N . VAL A 1 163 ? 12.342 -0.075 7.506 1.00 96.94 163 VAL A N 1
ATOM 1211 C CA . VAL A 1 163 ? 11.996 -0.728 6.232 1.00 96.94 163 VAL A CA 1
ATOM 1212 C C . VAL A 1 163 ? 10.713 -0.141 5.645 1.00 96.94 163 VAL A C 1
ATOM 1214 O O . VAL A 1 163 ? 10.699 0.262 4.483 1.00 96.94 163 VAL A O 1
ATOM 1217 N N . ALA A 1 164 ? 9.645 -0.027 6.439 1.00 97.31 164 ALA A N 1
ATOM 1218 C CA . ALA A 1 164 ? 8.377 0.527 5.966 1.00 97.31 164 ALA A CA 1
ATOM 1219 C C . ALA A 1 164 ? 8.483 2.007 5.565 1.00 97.31 164 ALA A C 1
ATOM 1221 O O . ALA A 1 164 ? 7.853 2.440 4.599 1.00 97.31 164 ALA A O 1
ATOM 1222 N N . SER A 1 165 ? 9.278 2.792 6.291 1.00 95.50 165 SER A N 1
ATOM 1223 C CA . SER A 1 165 ? 9.545 4.189 5.948 1.00 95.50 165 SER A CA 1
ATOM 1224 C C . SER A 1 165 ? 10.274 4.294 4.605 1.00 95.50 165 SER A C 1
ATOM 1226 O O . SER A 1 165 ? 9.746 4.887 3.666 1.00 95.50 165 SER A O 1
ATOM 1228 N N . ALA A 1 166 ? 11.406 3.596 4.452 1.00 94.81 166 ALA A N 1
ATOM 1229 C CA . ALA A 1 166 ? 12.182 3.603 3.211 1.00 94.81 166 ALA A CA 1
ATOM 1230 C C . ALA A 1 166 ? 11.383 3.065 2.008 1.00 94.81 166 ALA A C 1
ATOM 1232 O O . ALA A 1 166 ? 11.475 3.604 0.906 1.00 94.81 166 ALA A O 1
ATOM 1233 N N . ALA A 1 167 ? 10.556 2.036 2.214 1.00 94.31 167 ALA A N 1
ATOM 1234 C CA . ALA A 1 167 ? 9.679 1.492 1.181 1.00 94.31 167 ALA A CA 1
ATOM 1235 C C . ALA A 1 167 ? 8.586 2.480 0.750 1.00 94.31 167 ALA A C 1
ATOM 1237 O O . ALA A 1 167 ? 8.282 2.573 -0.441 1.00 94.31 167 ALA A O 1
ATOM 1238 N N . SER A 1 168 ? 8.024 3.234 1.698 1.00 93.56 168 SER A N 1
ATOM 1239 C CA . SER A 1 168 ? 7.037 4.280 1.413 1.00 93.56 168 SER A CA 1
ATOM 1240 C C . SER A 1 168 ? 7.664 5.461 0.676 1.00 93.56 168 SER A C 1
ATOM 1242 O O . SER A 1 168 ? 7.070 5.953 -0.282 1.00 93.56 168 SER A O 1
ATOM 1244 N N . ASP A 1 169 ? 8.872 5.872 1.065 1.00 91.25 169 ASP A N 1
ATOM 1245 C CA . ASP A 1 169 ? 9.624 6.930 0.387 1.00 91.25 169 ASP A CA 1
ATOM 1246 C C . ASP A 1 169 ? 9.940 6.536 -1.060 1.00 91.25 169 ASP A C 1
ATOM 1248 O O . ASP A 1 169 ? 9.664 7.306 -1.981 1.00 91.25 169 ASP A O 1
ATOM 1252 N N . ALA A 1 170 ? 10.423 5.307 -1.277 1.00 89.44 170 ALA A N 1
ATOM 1253 C CA . ALA A 1 170 ? 10.689 4.774 -2.611 1.00 89.44 170 ALA A CA 1
ATOM 1254 C C . ALA A 1 170 ? 9.414 4.717 -3.473 1.00 89.44 170 ALA A C 1
ATOM 1256 O O . ALA A 1 170 ? 9.429 5.153 -4.624 1.00 89.44 170 ALA A O 1
ATOM 1257 N N . ALA A 1 171 ? 8.289 4.248 -2.913 1.00 87.94 171 ALA A N 1
ATOM 1258 C CA . ALA A 1 171 ? 6.999 4.239 -3.609 1.00 87.94 171 ALA A CA 1
ATOM 1259 C C . ALA A 1 171 ? 6.552 5.656 -3.993 1.00 87.94 171 ALA A C 1
ATOM 1261 O O . ALA A 1 171 ? 6.119 5.905 -5.119 1.00 87.94 171 ALA A O 1
ATOM 1262 N N . ALA A 1 172 ? 6.638 6.591 -3.048 1.00 86.69 172 ALA A N 1
ATOM 1263 C CA . ALA A 1 172 ? 6.146 7.944 -3.225 1.00 86.69 172 ALA A CA 1
ATOM 1264 C C . ALA A 1 172 ? 6.999 8.738 -4.224 1.00 86.69 172 ALA A C 1
ATOM 1266 O O . ALA A 1 172 ? 6.432 9.468 -5.037 1.00 86.69 172 ALA A O 1
ATOM 1267 N N . ALA A 1 173 ? 8.324 8.579 -4.190 1.00 84.69 173 ALA A N 1
ATOM 1268 C CA . ALA A 1 173 ? 9.234 9.190 -5.153 1.00 84.69 173 ALA A CA 1
ATOM 1269 C C . ALA A 1 173 ? 8.984 8.645 -6.570 1.00 84.69 173 ALA A C 1
ATOM 1271 O O . ALA A 1 173 ? 8.727 9.429 -7.480 1.00 84.69 173 ALA A O 1
ATOM 1272 N N . ALA A 1 174 ? 8.900 7.317 -6.729 1.00 80.88 174 ALA A N 1
ATOM 1273 C CA . ALA A 1 174 ? 8.603 6.696 -8.021 1.00 80.88 174 ALA A CA 1
ATOM 1274 C C . ALA A 1 174 ? 7.261 7.174 -8.606 1.00 80.88 174 ALA A C 1
ATOM 1276 O O . ALA A 1 174 ? 7.168 7.503 -9.783 1.00 80.88 174 ALA A O 1
ATOM 1277 N N . VAL A 1 175 ? 6.204 7.274 -7.792 1.00 80.44 175 VAL A N 1
ATOM 1278 C CA . VAL A 1 175 ? 4.904 7.787 -8.256 1.00 80.44 175 VAL A CA 1
ATOM 1279 C C . VAL A 1 175 ? 4.988 9.262 -8.665 1.00 80.44 175 VAL A C 1
ATOM 1281 O O . VAL A 1 175 ? 4.382 9.651 -9.665 1.00 80.44 175 VAL A O 1
ATOM 1284 N N . ARG A 1 176 ? 5.725 10.098 -7.921 1.00 78.62 176 ARG A N 1
ATOM 1285 C CA . ARG A 1 176 ? 5.869 11.530 -8.235 1.00 78.62 176 ARG A CA 1
ATOM 1286 C C . ARG A 1 176 ? 6.599 11.780 -9.554 1.00 78.62 176 ARG A C 1
ATOM 1288 O O . ARG A 1 176 ? 6.268 12.757 -10.220 1.00 78.62 176 ARG A O 1
ATOM 1295 N N . ASP A 1 177 ? 7.493 10.889 -9.973 1.00 75.62 177 ASP A N 1
ATOM 1296 C CA . ASP A 1 177 ? 8.157 10.994 -11.276 1.00 75.62 177 ASP A CA 1
ATOM 1297 C C . ASP A 1 177 ? 7.205 10.799 -12.465 1.00 75.62 177 ASP A C 1
ATOM 1299 O O . ASP A 1 177 ? 7.441 11.359 -13.537 1.00 75.62 177 ASP A O 1
ATOM 1303 N N . HIS A 1 178 ? 6.099 10.072 -12.268 1.00 72.75 178 HIS A N 1
ATOM 1304 C CA . HIS A 1 178 ? 5.132 9.752 -13.324 1.00 72.75 178 HIS A CA 1
ATOM 1305 C C . HIS A 1 178 ? 3.830 10.552 -13.264 1.00 72.75 178 HIS A C 1
ATOM 1307 O O . HIS A 1 178 ? 3.069 10.559 -14.235 1.00 72.75 178 HIS A O 1
ATOM 1313 N N . LEU A 1 179 ? 3.533 11.210 -12.142 1.00 73.56 179 LEU A N 1
ATOM 1314 C CA . LEU A 1 179 ? 2.316 12.001 -11.997 1.00 73.56 179 LEU A CA 1
ATOM 1315 C C . LEU A 1 179 ? 2.552 13.480 -12.333 1.00 73.56 179 LEU A C 1
ATOM 1317 O O . LEU A 1 179 ? 3.567 14.053 -11.944 1.00 73.56 179 LEU A O 1
ATOM 1321 N N . PRO A 1 180 ? 1.585 14.152 -12.986 1.00 67.62 180 PRO A N 1
ATOM 1322 C CA . PRO A 1 180 ? 1.667 15.591 -13.193 1.00 67.62 180 PRO A CA 1
ATOM 1323 C C . PRO A 1 180 ? 1.604 16.328 -11.846 1.00 67.62 180 PRO A C 1
ATOM 1325 O O . PRO A 1 180 ? 0.668 16.136 -11.064 1.00 67.62 180 PRO A O 1
ATOM 1328 N N . GLY A 1 181 ? 2.571 17.210 -11.589 1.00 69.56 181 GLY A N 1
ATOM 1329 C CA . GLY A 1 181 ? 2.603 18.035 -10.383 1.00 69.56 181 GLY A CA 1
ATOM 1330 C C . GLY A 1 181 ? 3.973 18.661 -10.100 1.00 69.56 181 GLY A C 1
ATOM 1331 O O . GLY A 1 181 ? 4.950 18.346 -10.779 1.00 69.56 181 GLY A O 1
ATOM 1332 N N . PRO A 1 182 ? 4.057 19.570 -9.114 1.00 68.38 182 PRO A N 1
ATOM 1333 C CA . PRO A 1 182 ? 5.325 20.159 -8.697 1.00 68.38 182 PRO A CA 1
ATOM 1334 C C . PRO A 1 182 ? 6.214 19.108 -8.015 1.00 68.38 182 PRO A C 1
ATOM 1336 O O . PRO A 1 182 ? 5.766 18.425 -7.091 1.00 68.38 182 PRO A O 1
ATOM 1339 N N . ARG A 1 183 ? 7.479 19.013 -8.443 1.00 69.44 183 ARG A N 1
ATOM 1340 C CA . ARG A 1 183 ? 8.511 18.201 -7.775 1.00 69.44 183 ARG A CA 1
ATOM 1341 C C . ARG A 1 183 ? 9.022 18.926 -6.533 1.00 69.44 183 ARG A C 1
ATOM 1343 O O . ARG A 1 183 ? 9.220 20.142 -6.578 1.00 69.44 183 ARG A O 1
ATOM 1350 N N . ARG A 1 184 ? 9.234 18.209 -5.427 1.00 67.69 184 ARG A N 1
ATOM 1351 C CA . ARG A 1 184 ? 9.852 18.778 -4.223 1.00 67.69 184 ARG A CA 1
ATOM 1352 C C . ARG A 1 184 ? 11.360 18.506 -4.230 1.00 67.69 184 ARG A C 1
ATOM 1354 O O . ARG A 1 184 ? 11.787 17.463 -4.721 1.00 67.69 184 ARG A O 1
ATOM 1361 N N . PRO A 1 185 ? 12.185 19.412 -3.675 1.00 65.12 185 PRO A N 1
ATOM 1362 C CA . PRO A 1 185 ? 13.591 19.113 -3.416 1.00 65.12 185 PRO A CA 1
ATOM 1363 C C . PRO A 1 185 ? 13.721 17.856 -2.542 1.00 65.12 185 PRO A C 1
ATOM 1365 O O . PRO A 1 185 ? 13.041 17.756 -1.522 1.00 65.12 185 PRO A O 1
ATOM 1368 N N . GLY A 1 186 ? 14.577 16.911 -2.941 1.00 65.94 186 GLY A N 1
ATOM 1369 C CA . GLY A 1 186 ? 14.769 15.632 -2.239 1.00 65.94 186 GLY A CA 1
ATOM 1370 C C . GLY A 1 186 ? 13.898 14.469 -2.733 1.00 65.94 186 GLY A C 1
ATOM 1371 O O . GLY A 1 186 ? 14.010 13.371 -2.197 1.00 65.94 186 GLY A O 1
ATOM 1372 N N . ASP A 1 187 ? 13.073 14.674 -3.765 1.00 69.62 187 ASP A N 1
ATOM 1373 C CA . ASP A 1 187 ? 12.320 13.610 -4.445 1.00 69.62 187 ASP A CA 1
ATOM 1374 C C . ASP A 1 187 ? 13.213 12.805 -5.412 1.00 69.62 187 ASP A C 1
ATOM 1376 O O . ASP A 1 187 ? 12.967 12.774 -6.614 1.00 69.62 187 ASP A O 1
ATOM 1380 N N . ASP A 1 188 ? 14.276 12.180 -4.905 1.00 81.19 188 ASP A N 1
ATOM 1381 C CA . ASP A 1 188 ? 15.131 11.292 -5.702 1.00 81.19 188 ASP A CA 1
ATOM 1382 C C . ASP A 1 188 ? 14.719 9.827 -5.491 1.00 81.19 188 ASP A C 1
ATOM 1384 O O . ASP A 1 188 ? 15.024 9.205 -4.467 1.00 81.19 188 ASP A O 1
ATOM 1388 N N . ALA A 1 189 ? 14.008 9.271 -6.477 1.00 80.69 189 ALA A N 1
ATOM 1389 C CA . ALA A 1 189 ? 13.564 7.880 -6.460 1.00 80.69 189 ALA A CA 1
ATOM 1390 C C . ALA A 1 189 ? 14.732 6.883 -6.405 1.00 80.69 189 ALA A C 1
ATOM 1392 O O . ALA A 1 189 ? 14.594 5.818 -5.799 1.00 80.69 189 ALA A O 1
ATOM 1393 N N . THR A 1 190 ? 15.887 7.232 -6.976 1.00 82.56 190 THR A N 1
ATOM 1394 C CA . THR A 1 190 ? 17.088 6.387 -6.987 1.00 82.56 190 THR A CA 1
ATOM 1395 C C . THR A 1 190 ? 17.698 6.304 -5.595 1.00 82.56 190 THR A C 1
ATOM 1397 O O . THR A 1 190 ? 18.037 5.216 -5.125 1.00 82.56 190 THR A O 1
ATOM 1400 N N . GLU A 1 191 ? 17.803 7.438 -4.906 1.00 86.38 191 GLU A N 1
ATOM 1401 C CA . GLU A 1 191 ? 18.341 7.501 -3.547 1.00 86.38 191 GLU A CA 1
ATOM 1402 C C . GLU A 1 191 ? 17.418 6.801 -2.539 1.00 86.38 191 GLU A C 1
ATOM 1404 O O . GLU A 1 191 ? 17.875 5.984 -1.732 1.00 86.38 191 GLU A O 1
ATOM 1409 N N . ALA A 1 192 ? 16.106 7.040 -2.628 1.00 89.25 192 ALA A N 1
ATOM 1410 C CA . ALA A 1 192 ? 15.123 6.360 -1.786 1.00 89.25 192 ALA A CA 1
ATOM 1411 C C . ALA A 1 192 ? 15.160 4.833 -1.988 1.00 89.25 192 ALA A C 1
ATOM 1413 O O . ALA A 1 192 ? 15.191 4.063 -1.022 1.00 89.25 192 ALA A O 1
ATOM 1414 N N . ALA A 1 193 ? 15.242 4.386 -3.244 1.00 88.00 193 ALA A N 1
ATOM 1415 C CA . ALA A 1 193 ? 15.418 2.982 -3.588 1.00 88.00 193 ALA A CA 1
ATOM 1416 C C . ALA A 1 193 ? 16.735 2.398 -3.061 1.00 88.00 193 ALA A C 1
ATOM 1418 O O . ALA A 1 193 ? 16.754 1.280 -2.543 1.00 88.00 193 ALA A O 1
ATOM 1419 N N . ARG A 1 194 ? 17.841 3.144 -3.158 1.00 88.50 194 ARG A N 1
ATOM 1420 C CA . ARG A 1 194 ? 19.151 2.721 -2.650 1.00 88.50 194 ARG A CA 1
ATOM 1421 C C . ARG A 1 194 ? 19.110 2.493 -1.145 1.00 88.50 194 ARG A C 1
ATOM 1423 O O . ARG A 1 194 ? 19.558 1.443 -0.691 1.00 88.50 194 ARG A O 1
ATOM 1430 N N . ARG A 1 195 ? 18.525 3.422 -0.386 1.00 90.69 195 ARG A N 1
ATOM 1431 C CA . ARG A 1 195 ? 18.350 3.284 1.067 1.00 90.69 195 ARG A CA 1
ATOM 1432 C C . ARG A 1 195 ? 17.555 2.028 1.424 1.00 90.69 195 ARG A C 1
ATOM 1434 O O . ARG A 1 195 ? 17.954 1.294 2.325 1.00 90.69 195 ARG A O 1
ATOM 1441 N N . LEU A 1 196 ? 16.464 1.761 0.704 1.00 93.12 196 LEU A N 1
ATOM 1442 C CA . LEU A 1 196 ? 15.671 0.549 0.901 1.00 93.12 196 LEU A CA 1
ATOM 1443 C C . LEU A 1 196 ? 16.485 -0.718 0.610 1.00 93.12 196 LEU A C 1
ATOM 1445 O O . LEU A 1 196 ? 16.470 -1.644 1.416 1.00 93.12 196 LEU A O 1
ATOM 1449 N N . ARG A 1 197 ? 17.236 -0.756 -0.498 1.00 90.75 197 ARG A N 1
ATOM 1450 C CA . ARG A 1 197 ? 18.112 -1.894 -0.822 1.00 90.75 197 ARG A CA 1
ATOM 1451 C C . ARG A 1 197 ? 19.157 -2.141 0.261 1.00 90.75 197 ARG A C 1
ATOM 1453 O O . ARG A 1 197 ? 19.390 -3.293 0.598 1.00 90.75 197 ARG A O 1
ATOM 1460 N N . THR A 1 198 ? 19.753 -1.088 0.822 1.00 91.19 198 THR A N 1
ATOM 1461 C CA . THR A 1 198 ? 20.728 -1.217 1.915 1.00 91.19 198 THR A CA 1
ATOM 1462 C C . THR A 1 198 ? 20.115 -1.868 3.153 1.00 91.19 198 THR A C 1
ATOM 1464 O O . THR A 1 198 ? 20.745 -2.738 3.738 1.00 91.19 198 THR A O 1
ATOM 1467 N N . LEU A 1 199 ? 18.884 -1.505 3.527 1.00 93.00 199 LEU A N 1
ATOM 1468 C CA . LEU A 1 199 ? 18.191 -2.121 4.667 1.00 93.00 199 LEU A CA 1
ATOM 1469 C C . LEU A 1 199 ? 17.815 -3.591 4.429 1.00 93.00 199 LEU A C 1
ATOM 1471 O O . LEU A 1 199 ? 17.655 -4.340 5.384 1.00 93.00 199 LEU A O 1
ATOM 1475 N N . LEU A 1 200 ? 17.631 -3.989 3.169 1.00 91.62 200 LEU A N 1
ATOM 1476 C CA . LEU A 1 200 ? 17.217 -5.343 2.785 1.00 91.62 200 LEU A CA 1
ATOM 1477 C C . LEU A 1 200 ? 18.379 -6.239 2.346 1.00 91.62 200 LEU A C 1
ATOM 1479 O O . LEU A 1 200 ? 18.141 -7.394 1.970 1.00 91.62 200 LEU A O 1
ATOM 1483 N N . ALA A 1 201 ? 19.599 -5.700 2.340 1.00 87.12 201 ALA A N 1
ATOM 1484 C CA . ALA A 1 201 ? 20.794 -6.420 1.945 1.00 87.12 201 ALA A CA 1
ATOM 1485 C C . ALA A 1 201 ? 21.032 -7.589 2.907 1.00 87.12 201 ALA A C 1
ATOM 1487 O O . ALA A 1 201 ? 20.981 -7.431 4.124 1.00 87.12 201 ALA A O 1
ATOM 1488 N N . ALA A 1 202 ? 21.291 -8.762 2.342 1.00 79.25 202 ALA A N 1
ATOM 1489 C CA . ALA A 1 202 ? 21.670 -9.957 3.077 1.00 79.25 202 ALA A CA 1
ATOM 1490 C C . ALA A 1 202 ? 22.948 -10.510 2.444 1.00 79.25 202 ALA A C 1
ATOM 1492 O O . ALA A 1 202 ? 23.061 -10.547 1.215 1.00 79.25 202 ALA A O 1
ATOM 1493 N N . GLU A 1 203 ? 23.910 -10.914 3.272 1.00 73.31 203 GLU A N 1
ATOM 1494 C CA . GLU A 1 203 ? 25.182 -11.451 2.788 1.00 73.31 203 GLU A CA 1
ATOM 1495 C C . GLU A 1 203 ? 24.953 -12.648 1.851 1.00 73.31 203 GLU A C 1
ATOM 1497 O O . GLU A 1 203 ? 24.161 -13.548 2.133 1.00 73.31 203 GLU A O 1
ATOM 1502 N N . GLY A 1 204 ? 25.628 -12.633 0.699 1.00 67.81 204 GLY A N 1
ATOM 1503 C CA . GLY A 1 204 ? 25.574 -13.716 -0.286 1.00 67.81 204 GLY A CA 1
ATOM 1504 C C . GLY A 1 204 ? 24.312 -13.781 -1.156 1.00 67.81 204 GLY A C 1
ATOM 1505 O O . GLY A 1 204 ? 24.184 -14.733 -1.925 1.00 67.81 204 GLY A O 1
ATOM 1506 N N . ARG A 1 205 ? 23.390 -12.806 -1.083 1.00 75.56 205 ARG A N 1
ATOM 1507 C CA . ARG A 1 205 ? 22.198 -12.755 -1.952 1.00 75.56 205 ARG A CA 1
ATOM 1508 C C . ARG A 1 205 ? 22.272 -11.622 -2.987 1.00 75.56 205 ARG A C 1
ATOM 1510 O O . ARG A 1 205 ? 22.536 -10.476 -2.637 1.00 75.56 205 ARG A O 1
ATOM 1517 N N . ASP A 1 206 ? 21.977 -11.938 -4.252 1.00 71.88 206 ASP A N 1
ATOM 1518 C CA . ASP A 1 206 ? 21.984 -10.994 -5.394 1.00 71.88 206 ASP A CA 1
ATOM 1519 C C . ASP A 1 206 ? 20.562 -10.594 -5.865 1.00 71.88 206 ASP A C 1
ATOM 1521 O O . ASP A 1 206 ? 20.321 -10.187 -6.998 1.00 71.88 206 ASP A O 1
ATOM 1525 N N . ASP A 1 207 ? 19.561 -10.716 -4.990 1.00 79.56 207 ASP A N 1
ATOM 1526 C CA . ASP A 1 207 ? 18.143 -10.442 -5.272 1.00 79.56 207 ASP A CA 1
ATOM 1527 C C . ASP A 1 207 ? 17.661 -9.088 -4.708 1.00 79.56 207 ASP A C 1
ATOM 1529 O O . ASP A 1 207 ? 16.458 -8.838 -4.597 1.00 79.56 207 ASP A O 1
ATOM 1533 N N . GLY A 1 208 ? 18.579 -8.173 -4.373 1.00 82.88 208 GLY A N 1
ATOM 1534 C CA . GLY A 1 208 ? 18.279 -6.917 -3.669 1.00 82.88 208 GLY A CA 1
ATOM 1535 C C . GLY A 1 208 ? 17.208 -6.040 -4.335 1.00 82.88 208 GLY A C 1
ATOM 1536 O O . GLY A 1 208 ? 16.370 -5.450 -3.652 1.00 82.88 208 GLY A O 1
ATOM 1537 N N . ALA A 1 209 ? 17.178 -5.986 -5.668 1.00 83.19 209 ALA A N 1
ATOM 1538 C CA . ALA A 1 209 ? 16.172 -5.225 -6.410 1.00 83.19 209 ALA A CA 1
ATOM 1539 C C . ALA A 1 209 ? 14.769 -5.868 -6.338 1.00 83.19 209 ALA A C 1
ATOM 1541 O O . ALA A 1 209 ? 13.768 -5.165 -6.178 1.00 83.19 209 ALA A O 1
ATOM 1542 N N . LEU A 1 210 ? 14.691 -7.205 -6.382 1.00 81.75 210 LEU A N 1
ATOM 1543 C CA . LEU A 1 210 ? 13.446 -7.958 -6.198 1.00 81.75 210 LEU A CA 1
ATOM 1544 C C . LEU A 1 210 ? 12.906 -7.772 -4.774 1.00 81.75 210 LEU A C 1
ATOM 1546 O O . LEU A 1 210 ? 11.730 -7.456 -4.601 1.00 81.75 210 LEU A O 1
ATOM 1550 N N . ARG A 1 211 ? 13.775 -7.883 -3.763 1.00 88.25 211 ARG A N 1
ATOM 1551 C CA . ARG A 1 211 ? 13.450 -7.627 -2.349 1.00 88.25 211 ARG A CA 1
ATOM 1552 C C . ARG A 1 211 ? 12.894 -6.222 -2.138 1.00 88.25 211 ARG A C 1
ATOM 1554 O O . ARG A 1 211 ? 11.844 -6.067 -1.518 1.00 88.25 211 ARG A O 1
ATOM 1561 N N . ALA A 1 212 ? 13.558 -5.210 -2.697 1.00 89.62 212 ALA A N 1
ATOM 1562 C CA . ALA A 1 212 ? 13.121 -3.820 -2.607 1.00 89.62 212 ALA A CA 1
ATOM 1563 C C . ALA A 1 212 ? 11.738 -3.610 -3.233 1.00 89.62 212 ALA A C 1
ATOM 1565 O O . ALA A 1 212 ? 10.865 -3.022 -2.605 1.00 89.62 212 ALA A O 1
ATOM 1566 N N . MET A 1 213 ? 11.490 -4.163 -4.418 1.00 87.81 213 MET A N 1
ATOM 1567 C CA . MET A 1 213 ? 10.179 -4.078 -5.064 1.00 87.81 213 MET A CA 1
ATOM 1568 C C . MET A 1 213 ? 9.077 -4.775 -4.251 1.00 87.81 213 MET A C 1
ATOM 1570 O O . MET A 1 213 ? 7.972 -4.242 -4.146 1.00 87.81 213 MET A O 1
ATOM 1574 N N . LEU A 1 214 ? 9.355 -5.946 -3.667 1.00 87.88 214 LEU A N 1
ATOM 1575 C CA . LEU A 1 214 ? 8.402 -6.649 -2.800 1.00 87.88 214 LEU A CA 1
ATO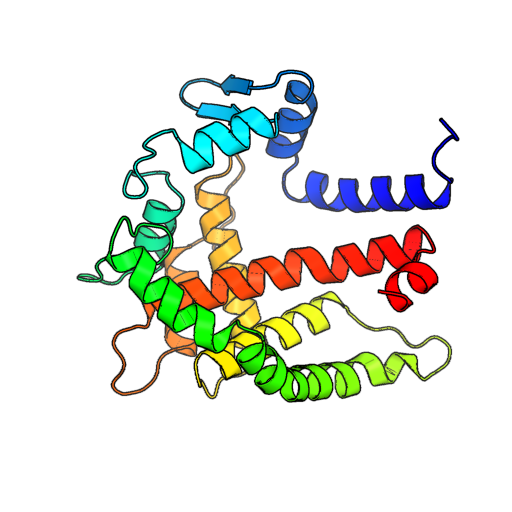M 1576 C C . LEU A 1 214 ? 8.073 -5.825 -1.559 1.00 87.88 214 LEU A C 1
ATOM 1578 O O . LEU A 1 214 ? 6.900 -5.684 -1.212 1.00 87.88 214 LEU A O 1
ATOM 1582 N N . ALA A 1 215 ? 9.094 -5.231 -0.939 1.00 92.81 215 ALA A N 1
ATOM 1583 C CA . ALA A 1 215 ? 8.923 -4.333 0.191 1.00 92.81 215 ALA A CA 1
ATOM 1584 C C . ALA A 1 215 ? 8.066 -3.116 -0.182 1.00 92.81 215 ALA A C 1
ATOM 1586 O O . ALA A 1 215 ? 7.074 -2.834 0.490 1.00 92.81 215 ALA A O 1
ATOM 1587 N N . THR A 1 216 ? 8.386 -2.440 -1.290 1.00 91.69 216 THR A N 1
ATOM 1588 C CA . THR A 1 216 ? 7.612 -1.309 -1.819 1.00 91.69 216 THR A CA 1
ATOM 1589 C C . THR A 1 216 ? 6.149 -1.693 -2.052 1.00 91.69 216 THR A C 1
ATOM 1591 O O . THR A 1 216 ? 5.255 -0.989 -1.585 1.00 91.69 216 THR A O 1
ATOM 1594 N N . ALA A 1 217 ? 5.883 -2.820 -2.719 1.00 88.75 217 ALA A N 1
ATOM 1595 C CA . ALA A 1 217 ? 4.524 -3.264 -3.026 1.00 88.75 217 ALA A CA 1
ATOM 1596 C C . ALA A 1 217 ? 3.715 -3.620 -1.763 1.00 88.75 217 ALA A C 1
ATOM 1598 O O . ALA A 1 217 ? 2.570 -3.178 -1.616 1.00 88.75 217 ALA A O 1
ATOM 1599 N N . ALA A 1 218 ? 4.305 -4.387 -0.841 1.00 90.56 218 ALA A N 1
ATOM 1600 C CA . ALA A 1 218 ? 3.650 -4.803 0.398 1.00 90.56 218 ALA A CA 1
ATOM 1601 C C . ALA A 1 218 ? 3.336 -3.604 1.305 1.00 90.56 218 ALA A C 1
ATOM 1603 O O . ALA A 1 218 ? 2.217 -3.470 1.815 1.00 90.56 218 ALA A O 1
ATOM 1604 N N . VAL A 1 219 ? 4.302 -2.697 1.465 1.00 95.06 219 VAL A N 1
ATOM 1605 C CA . VAL A 1 219 ? 4.170 -1.524 2.332 1.00 95.06 219 VAL A CA 1
ATOM 1606 C C . VAL A 1 219 ? 3.192 -0.512 1.762 1.00 95.06 219 VAL A C 1
ATOM 1608 O O . VAL A 1 219 ? 2.254 -0.135 2.464 1.00 95.06 219 VAL A O 1
ATOM 1611 N N . ALA A 1 220 ? 3.343 -0.121 0.493 1.00 92.19 220 ALA A N 1
ATOM 1612 C CA . ALA A 1 220 ? 2.466 0.875 -0.119 1.00 92.19 220 ALA A CA 1
ATOM 1613 C C . ALA A 1 220 ? 0.992 0.445 -0.062 1.00 92.19 220 ALA A C 1
ATOM 1615 O O . ALA A 1 220 ? 0.122 1.260 0.240 1.00 92.19 220 ALA A O 1
ATOM 1616 N N . THR A 1 221 ? 0.714 -0.844 -0.275 1.00 89.00 221 THR A N 1
ATOM 1617 C CA . THR A 1 221 ? -0.646 -1.395 -0.195 1.00 89.00 221 THR A CA 1
ATOM 1618 C C . THR A 1 221 ? -1.202 -1.314 1.225 1.00 89.00 221 THR A C 1
ATOM 1620 O O . THR A 1 221 ? -2.296 -0.791 1.442 1.00 89.00 221 THR A O 1
ATOM 1623 N N . THR A 1 222 ? -0.439 -1.796 2.204 1.00 92.56 222 THR A N 1
ATOM 1624 C CA . THR A 1 222 ? -0.884 -1.898 3.599 1.00 92.56 222 THR A CA 1
ATOM 1625 C C . THR A 1 222 ? -1.096 -0.518 4.222 1.00 92.56 222 THR A C 1
ATOM 1627 O O . THR A 1 222 ? -2.145 -0.250 4.813 1.00 92.56 222 THR A O 1
ATOM 1630 N N . VAL A 1 223 ? -0.135 0.389 4.027 1.00 93.75 223 VAL A N 1
ATOM 1631 C CA . VAL A 1 223 ? -0.163 1.755 4.568 1.00 93.75 223 VAL A CA 1
ATOM 1632 C C . VAL A 1 223 ? -1.255 2.601 3.907 1.00 93.75 223 VAL A C 1
ATOM 1634 O O . VAL A 1 223 ? -1.901 3.400 4.585 1.00 93.75 223 VAL A O 1
ATOM 1637 N N . ALA A 1 224 ? -1.521 2.417 2.609 1.00 89.62 224 ALA A N 1
ATOM 1638 C CA . ALA A 1 224 ? -2.578 3.161 1.923 1.00 89.62 224 ALA A CA 1
ATOM 1639 C C . ALA A 1 224 ? -3.995 2.656 2.247 1.00 89.62 224 ALA A C 1
ATOM 1641 O O . ALA A 1 224 ? -4.955 3.427 2.136 1.00 89.62 224 ALA A O 1
ATOM 1642 N N . ALA A 1 225 ? -4.149 1.377 2.606 1.00 90.69 225 ALA A N 1
ATOM 1643 C CA . ALA A 1 225 ? -5.451 0.753 2.823 1.00 90.69 225 ALA A CA 1
ATOM 1644 C C . ALA A 1 225 ? -5.899 0.785 4.292 1.00 90.69 225 ALA A C 1
ATOM 1646 O O . ALA A 1 225 ? -6.990 1.285 4.575 1.00 90.69 225 ALA A O 1
ATOM 1647 N N . LEU A 1 226 ? -5.078 0.290 5.229 1.00 92.69 226 LEU A N 1
ATOM 1648 C CA . LEU A 1 226 ? -5.521 0.015 6.605 1.00 92.69 226 LEU A CA 1
ATOM 1649 C C . LEU A 1 226 ? -6.006 1.260 7.365 1.00 92.69 226 LEU A C 1
ATOM 1651 O O . LEU A 1 226 ? -7.144 1.239 7.842 1.00 92.69 226 LEU A O 1
ATOM 1655 N N . PRO A 1 227 ? -5.243 2.372 7.455 1.00 93.25 227 PRO A N 1
ATOM 1656 C CA . PRO A 1 227 ? -5.691 3.542 8.212 1.00 93.25 227 PRO A CA 1
ATOM 1657 C C . PRO A 1 227 ? -6.992 4.126 7.652 1.00 93.25 227 PRO A C 1
ATOM 1659 O O . PRO A 1 227 ? -7.846 4.603 8.398 1.00 93.25 227 PRO A O 1
ATOM 1662 N N . ARG A 1 228 ? -7.170 4.056 6.327 1.00 91.50 228 ARG A N 1
ATOM 1663 C CA . ARG A 1 228 ? -8.362 4.558 5.637 1.00 91.50 228 ARG A CA 1
ATOM 1664 C C . ARG A 1 228 ? -9.574 3.660 5.842 1.00 91.50 228 ARG A C 1
ATOM 1666 O O . ARG A 1 228 ? -10.653 4.186 6.098 1.00 91.50 228 ARG A O 1
ATOM 1673 N N . ALA A 1 229 ? -9.399 2.341 5.774 1.00 91.69 229 ALA A N 1
ATOM 1674 C CA . ALA A 1 229 ? -10.456 1.380 6.074 1.00 91.69 229 ALA A CA 1
ATOM 1675 C C . ALA A 1 229 ? -10.963 1.566 7.510 1.00 91.69 229 ALA A C 1
ATOM 1677 O O . ALA A 1 229 ? -12.162 1.726 7.725 1.00 91.69 229 ALA A O 1
ATOM 1678 N N . VAL A 1 230 ? -10.047 1.681 8.476 1.00 92.44 230 VAL A N 1
ATOM 1679 C CA . VAL A 1 230 ? -10.401 1.928 9.877 1.00 92.44 230 VAL A CA 1
ATOM 1680 C C . VAL A 1 230 ? -11.102 3.277 10.059 1.00 92.44 230 VAL A C 1
ATOM 1682 O O . VAL A 1 230 ? -12.145 3.343 10.710 1.00 92.44 230 VAL A O 1
ATOM 1685 N N . ALA A 1 231 ? -10.587 4.351 9.451 1.00 91.81 231 ALA A N 1
ATOM 1686 C CA . ALA A 1 231 ? -11.241 5.658 9.495 1.00 91.81 231 ALA A CA 1
ATOM 1687 C C . ALA A 1 231 ? -12.661 5.607 8.908 1.00 91.81 231 ALA A C 1
ATOM 1689 O O . ALA A 1 231 ? -13.575 6.238 9.440 1.00 91.81 231 ALA A O 1
ATOM 1690 N N . TRP A 1 232 ? -12.866 4.829 7.842 1.00 91.88 232 TRP A N 1
ATOM 1691 C CA . TRP A 1 232 ? -14.180 4.633 7.245 1.00 91.88 232 TRP A CA 1
ATOM 1692 C C . TRP A 1 232 ? -15.115 3.846 8.165 1.00 91.88 232 TRP A C 1
ATOM 1694 O O . TRP A 1 232 ? -16.250 4.276 8.363 1.00 91.88 232 TRP A O 1
ATOM 1704 N N . CYS A 1 233 ? -14.649 2.749 8.769 1.00 91.56 233 CYS A N 1
ATOM 1705 C CA . CYS A 1 233 ? -15.428 1.969 9.732 1.00 91.56 233 CYS A CA 1
ATOM 1706 C C . CYS A 1 233 ? -15.840 2.814 10.941 1.00 91.56 233 CYS A C 1
ATOM 1708 O O . CYS A 1 233 ? -17.009 2.800 11.327 1.00 91.56 233 CYS A O 1
ATOM 1710 N N . ALA A 1 234 ? -14.919 3.618 11.476 1.00 89.88 234 ALA A N 1
ATOM 1711 C CA . ALA A 1 234 ? -15.200 4.540 12.569 1.00 89.88 234 ALA A CA 1
ATOM 1712 C C . ALA A 1 234 ? -16.221 5.619 12.172 1.00 89.88 234 ALA A C 1
ATOM 1714 O O . ALA A 1 234 ? -17.136 5.921 12.937 1.00 89.88 234 ALA A O 1
ATOM 1715 N N . ASP A 1 235 ? -16.110 6.191 10.969 1.00 91.25 235 ASP A N 1
ATOM 1716 C CA . ASP A 1 235 ? -17.007 7.267 10.550 1.00 91.25 235 ASP A CA 1
ATOM 1717 C C . ASP A 1 235 ? -18.391 6.808 10.095 1.00 91.25 235 ASP A C 1
ATOM 1719 O O . ASP A 1 235 ? -19.364 7.544 10.281 1.00 91.25 235 ASP A O 1
ATOM 1723 N N . ALA A 1 236 ? -18.475 5.628 9.489 1.00 91.56 236 ALA A N 1
ATOM 1724 C CA . ALA A 1 236 ? -19.713 5.052 8.983 1.00 91.56 236 ALA A CA 1
ATOM 1725 C C . ALA A 1 236 ? -20.383 4.086 9.976 1.00 91.56 236 ALA A C 1
ATOM 1727 O O . ALA A 1 236 ? -21.483 3.627 9.693 1.00 91.56 236 ALA A O 1
ATOM 1728 N N . GLY A 1 237 ? -19.763 3.813 11.131 1.00 88.75 237 GLY A N 1
ATOM 1729 C CA . GLY A 1 237 ? -20.316 2.926 12.159 1.00 88.75 237 GLY A CA 1
ATOM 1730 C C . GLY A 1 237 ? -20.281 1.441 11.784 1.00 88.75 237 GLY A C 1
ATOM 1731 O O . GLY A 1 237 ? -21.121 0.683 12.253 1.00 88.75 237 GLY A O 1
ATOM 1732 N N . LEU A 1 238 ? -19.318 1.023 10.956 1.00 89.56 238 LEU A N 1
ATOM 1733 C CA . LEU A 1 238 ? -19.270 -0.316 10.341 1.00 89.56 238 LEU A CA 1
ATOM 1734 C C . LEU A 1 238 ? -18.477 -1.348 11.155 1.00 89.56 238 LEU A C 1
ATOM 1736 O O . LEU A 1 238 ? -18.177 -2.425 10.657 1.00 89.56 238 LEU A O 1
ATOM 1740 N N . TRP A 1 239 ? -18.092 -1.039 12.395 1.00 88.00 239 TRP A N 1
ATOM 1741 C CA . TRP A 1 239 ? -17.265 -1.945 13.203 1.00 88.00 239 TRP A CA 1
ATOM 1742 C C . TRP A 1 239 ? -17.930 -3.286 13.504 1.00 88.00 239 TRP A C 1
ATO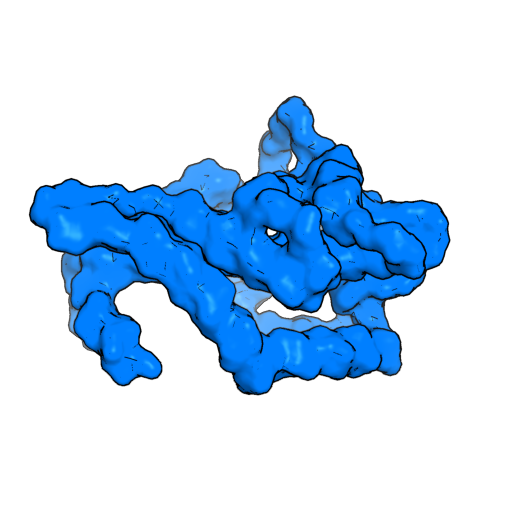M 1744 O O . TRP A 1 239 ? -17.236 -4.292 13.586 1.00 88.00 239 TRP A O 1
ATOM 1754 N N . ARG A 1 240 ? -19.259 -3.305 13.667 1.00 85.62 240 ARG A N 1
ATOM 1755 C CA . ARG A 1 240 ? -20.004 -4.554 13.883 1.00 85.62 240 ARG A CA 1
ATOM 1756 C C . ARG A 1 240 ? -19.972 -5.441 12.646 1.00 85.62 240 ARG A C 1
ATOM 1758 O O . ARG A 1 240 ? -19.729 -6.630 12.783 1.00 85.62 240 ARG A O 1
ATOM 1765 N N . ASP A 1 241 ? -20.160 -4.842 11.474 1.00 83.00 241 ASP A N 1
ATOM 1766 C CA . ASP A 1 241 ? -20.112 -5.556 10.197 1.00 83.00 241 ASP A CA 1
ATOM 1767 C C . ASP A 1 241 ? -18.693 -6.084 9.944 1.00 83.00 241 ASP A C 1
ATOM 1769 O O . ASP A 1 241 ? -18.509 -7.259 9.663 1.00 83.00 241 ASP A O 1
ATOM 1773 N N . ALA A 1 242 ? -17.676 -5.246 10.170 1.00 80.44 242 ALA A N 1
ATOM 1774 C CA . ALA A 1 242 ? -16.272 -5.616 10.000 1.00 80.44 242 ALA A CA 1
ATOM 1775 C C . ALA A 1 242 ? -15.777 -6.704 10.972 1.00 80.44 242 ALA A C 1
ATOM 1777 O O . ALA A 1 242 ? -14.743 -7.306 10.715 1.00 80.44 242 ALA A O 1
ATOM 1778 N N . ALA A 1 243 ? -16.460 -6.921 12.100 1.00 79.94 243 ALA A N 1
ATOM 1779 C CA . ALA A 1 243 ? -16.122 -7.972 13.061 1.00 79.94 243 ALA A CA 1
ATOM 1780 C C . ALA A 1 243 ? -16.808 -9.317 12.756 1.00 79.94 243 ALA A C 1
ATOM 1782 O O . ALA A 1 243 ? -16.499 -10.307 13.417 1.00 79.94 243 ALA A O 1
ATOM 1783 N N . ALA A 1 244 ? -17.766 -9.340 11.824 1.00 76.25 244 ALA A N 1
ATOM 1784 C CA . ALA A 1 244 ? -18.523 -10.532 11.446 1.00 76.25 244 ALA A CA 1
ATOM 1785 C C . ALA A 1 244 ? -17.940 -11.275 10.224 1.00 76.25 244 ALA A C 1
ATOM 1787 O O . ALA A 1 244 ? -18.367 -12.402 9.968 1.00 76.25 244 ALA A O 1
ATOM 1788 N N . ASP A 1 245 ? -16.992 -10.654 9.511 1.00 52.25 245 ASP A N 1
ATOM 1789 C CA . ASP A 1 245 ? -16.219 -11.211 8.385 1.00 52.25 245 ASP A CA 1
ATOM 1790 C C . ASP A 1 245 ? -14.903 -11.865 8.855 1.00 52.25 245 ASP A C 1
ATOM 1792 O O . ASP A 1 245 ? -14.505 -12.893 8.256 1.00 52.25 245 ASP A O 1
#

pLDDT: mean 84.55, std 11.05, range [41.81, 97.75]

Organism: NCBI:txid2486417

Mean predicted aligned error: 7.26 Å

Solvent-accessible surface area (backbone atoms only — not comparable to full-atom values): 13628 Å² total; per-residue (Å²): 132,80,78,74,50,71,39,45,53,48,25,55,53,55,58,50,48,55,52,43,71,75,37,47,63,57,48,49,52,52,66,75,45,61,89,39,55,58,47,78,57,89,93,44,76,48,70,64,30,70,66,60,44,50,43,50,77,72,70,51,92,70,68,32,66,39,84,91,28,74,16,26,48,48,44,69,32,42,44,62,99,84,69,77,70,46,85,64,37,37,62,73,69,62,33,54,48,58,50,50,65,47,40,63,57,68,31,75,70,23,48,61,67,44,45,63,61,48,45,60,49,47,57,67,61,51,50,50,59,78,43,93,87,42,74,70,66,48,62,63,48,29,30,36,48,27,10,44,49,40,27,65,75,68,72,45,99,50,62,24,52,61,50,21,48,30,17,38,48,22,47,52,23,52,49,55,76,75,45,87,71,87,83,60,93,84,64,46,27,47,58,29,29,48,56,30,28,63,64,62,59,51,93,96,60,92,54,41,40,53,54,36,51,51,36,21,54,51,21,46,52,39,49,65,41,50,45,52,52,51,50,35,28,68,41,46,67,37,58,68,62,68,71,74,114

Secondary structure (DSSP, 8-state):
-PPP-HHHHHHHHHHHHHHHHH-HHHHHHHHHHTTSSEEEETTEEEE--HHHHHHHHHHS---SSSTTSHHHHHHHHH--TT----TTT--HHHHHHHHHHHHHHHSHHHHHHHHHHHHHHHHHHHGGGGSTT----HHHHHHHHHHHHHHHHHT--S-HHHHHHHHHHHHHHHHHHHSSSPPPTT--HHHHHHHHHHHH--TT---HHHHHHHHHHHHHHHHHHHHHHHHHHHHHT-HHHHTT-

InterPro domains:
  IPR036396 Cytochrome P450 superfamily [G3DSA:1.10.630.10] (2-230)
  IPR036396 Cytochrome P450 superfamily [SSF48264] (34-232)

Radius of gyration: 19.97 Å; Cα contacts (8 Å, |Δi|>4): 250; chains: 1; bounding box: 58×42×54 Å

Foldseek 3Di:
DPPQPPLLVVLVVVLVVVCCVVAVPVVVVCVVCLVPQWDDDPPDIDGNNPVVVVCCVPPNPDQQCDPLHPNVLLCVQQPDPPDPDALRRDDDPVVVVVVVVVCVCVPPVVVVVLVVLLCVLCCVQCVQVVDVVRDGDVLQSLQQSLLSSLCSSLVADARSNQLLVLLCLLLVLSVVVNGDDDDDPPSDNNVSSVSNLVRSDDPPDPCSSNSSVVSNVSNVVSSVPGVSVVSSCVSSVCVVVVVVD

Nearest PDB structures (foldseek):
  8a91-assembly1_A  TM=7.357E-01  e=2.339E-01  Staphylococcus aureus
  7ow9-assembly1_A  TM=6.852E-01  e=2.947E-01  Staphylococcus aureus
  5ona-assembly1_A  TM=3.107E-01  e=4.289E+00  Homo sapiens

Sequence (245 aa):
MTPPDRAYRRARRRDRRVYRAAHPVLLALLAATRTRPAVRLGSTVLVHDADACRHVLTRVPLDRNAEGSTGGAARAALSGTGTRGLLFDQEGGGHRETRRGLADGLGAAGVERLRPVWRAVLDRRLGPLAEPGGTVDLVAVAHEVAGATVCALLDVDADPRAVASAASDAAAAAVRDHLPGPRRPGDDATEAARRLRTLLAAEGRDDGALRAMLATAAVATTVAALPRAVAWCADAGLWRDAAAD